Protein AF-A0A1W9Q637-F1 (afdb_monomer)

Secondary structure (DSSP, 8-state):
----S----------SEES---HHHHHHHHHHHSTTS-B--EETTT-GGGSTTGGG-TT-TTEEEETTTTEEEE---TTHHHHHHHHHHHHHTT-GGGGPPPTTT-HHHHHHHHHHHHHGGGS-SEEEEEEE-HHHHHHHSB-TTSSBGGG-HHHHHHHHHHHHHHHHHHHHHHHTTTSEEEEEEE-GGGGGTTSTT----HHHHHHHHHHHHHHHHHH---EEEEEESS---HHHHHHTT-SEEEE-TTTSHHHHGGGHHHH-

Radius of gyration: 18.58 Å; Cα contacts (8 Å, |Δi|>4): 454; chains: 1; bounding box: 47×42×53 Å

Solvent-accessible surface area (backbone atoms only — not comparable to full-atom values): 14430 Å² total; per-residue (Å²): 130,83,85,86,69,76,96,60,100,73,81,57,67,65,96,27,79,38,87,53,74,60,56,69,62,48,39,54,48,34,44,68,74,15,23,51,23,27,46,37,48,30,36,48,73,65,40,70,41,31,32,72,63,52,43,68,46,54,67,46,66,60,65,42,79,40,75,93,73,72,42,42,32,40,58,87,54,99,53,55,67,60,45,49,50,56,46,49,53,40,60,76,66,67,45,38,75,64,30,42,72,50,65,87,48,40,43,36,46,56,53,32,45,54,51,42,45,73,47,45,86,68,34,35,66,32,33,32,47,69,45,57,15,50,66,32,43,22,56,64,29,23,34,77,87,68,44,40,26,62,80,35,68,70,58,34,50,52,51,27,53,46,49,22,44,27,49,43,36,49,40,52,61,44,35,74,45,79,24,43,22,30,41,30,30,40,24,60,54,46,39,48,53,86,39,100,83,43,89,76,52,73,65,60,55,34,53,45,51,29,55,29,50,50,53,36,62,76,74,44,88,55,47,41,29,41,33,30,71,52,62,52,65,60,68,58,56,57,72,42,68,60,77,37,84,46,66,40,65,86,88,36,37,76,66,58,60,73,46,49,86,81,76,112

Foldseek 3Di:
DPDPDPPDPDADEDPAEDCDAPLLVVLLVQCVVRQAAREQHQNVNHDLLSPQQNVQCQLAFQWDAPRVVSAIEGDPDPCSVVRLVVLVVCLVVLVLVSREGDCVSRVSLVSNLVVLLVCDPSHHLEYEYEHAALQQNQQGYAYPVRGRNNPVVSSSVRSLSSRLSNQLSSQVSRCVSVHAYEYEHEYQVQLCPPPPPDPDDLVNSLVSLLSSVVSNVVRDRHQYEYEYEHDHDVLSVLSSVHRYYHYPCVPCVVVVVVCVVSVD

Structure (mmCIF, N/CA/C/O backbone):
data_AF-A0A1W9Q637-F1
#
_entry.id   AF-A0A1W9Q637-F1
#
loop_
_atom_site.group_PDB
_atom_site.id
_atom_site.type_symbol
_atom_site.label_atom_id
_atom_site.label_alt_id
_atom_site.label_comp_id
_atom_site.label_asym_id
_atom_site.label_entity_id
_atom_site.label_seq_id
_atom_site.pdbx_PDB_ins_code
_atom_site.Cartn_x
_atom_site.Cartn_y
_atom_site.Cartn_z
_atom_site.occupancy
_atom_site.B_iso_or_equiv
_atom_site.auth_seq_id
_atom_site.auth_comp_id
_atom_site.auth_asym_id
_atom_site.auth_atom_id
_atom_site.pdbx_PDB_model_num
ATOM 1 N N . MET A 1 1 ? -30.574 -6.291 28.231 1.00 39.69 1 MET A N 1
ATOM 2 C CA . MET A 1 1 ? -29.876 -7.566 28.493 1.00 39.69 1 MET A CA 1
ATOM 3 C C . MET A 1 1 ? -28.394 -7.242 28.540 1.00 39.69 1 MET A C 1
ATOM 5 O O . MET A 1 1 ? -27.970 -6.521 27.644 1.00 39.69 1 MET A O 1
ATOM 9 N N . PRO A 1 2 ? -27.649 -7.635 29.582 1.00 40.97 2 PRO A N 1
ATOM 10 C CA . PRO A 1 2 ? -26.212 -7.421 29.615 1.00 40.97 2 PRO A CA 1
ATOM 11 C C . PRO A 1 2 ? -25.536 -8.313 28.570 1.00 40.97 2 PRO A C 1
ATOM 13 O O . PRO A 1 2 ? -25.986 -9.427 28.308 1.00 40.97 2 PRO A O 1
ATOM 16 N N . ASP A 1 3 ? -24.501 -7.738 27.979 1.00 50.28 3 ASP A N 1
ATOM 17 C CA . ASP A 1 3 ? -23.598 -8.245 26.956 1.00 50.28 3 ASP A CA 1
ATOM 18 C C . ASP A 1 3 ? -23.199 -9.724 27.149 1.00 50.28 3 ASP A C 1
ATOM 20 O O . ASP A 1 3 ? -22.656 -10.112 28.181 1.00 50.28 3 ASP A O 1
ATOM 24 N N . MET A 1 4 ? -23.506 -10.541 26.139 1.00 42.97 4 MET A N 1
ATOM 25 C CA . MET A 1 4 ? -23.091 -11.943 25.996 1.00 42.97 4 MET A CA 1
ATOM 26 C C . MET A 1 4 ? -22.128 -12.083 24.806 1.00 42.97 4 MET A C 1
ATOM 28 O O . MET A 1 4 ? -22.182 -13.068 24.071 1.00 42.97 4 MET A O 1
ATOM 32 N N . SER A 1 5 ? -21.260 -11.098 24.569 1.00 45.12 5 SER A N 1
ATOM 33 C CA . SER A 1 5 ? -20.070 -11.319 23.753 1.00 45.12 5 SER A CA 1
ATOM 34 C C . SER A 1 5 ? -18.941 -11.841 24.652 1.00 45.12 5 SER A C 1
ATOM 36 O O . SER A 1 5 ? -18.693 -11.293 25.730 1.00 45.12 5 SER A O 1
ATOM 38 N N . PRO A 1 6 ? -18.275 -12.952 24.294 1.00 41.66 6 PRO A N 1
ATOM 39 C CA . PRO A 1 6 ? -17.081 -13.361 25.011 1.00 41.66 6 PRO A CA 1
ATOM 40 C C . PRO A 1 6 ? -16.058 -12.223 24.919 1.00 41.66 6 PRO A C 1
ATOM 42 O O . PRO A 1 6 ? -15.922 -11.591 23.874 1.00 41.66 6 PRO A O 1
ATOM 45 N N . ASN A 1 7 ? -15.354 -11.968 26.025 1.00 47.78 7 ASN A N 1
ATOM 46 C CA . ASN A 1 7 ? -14.303 -10.957 26.180 1.00 47.78 7 ASN A CA 1
ATOM 47 C C . ASN A 1 7 ? -13.051 -11.335 25.363 1.00 47.78 7 ASN A C 1
ATOM 49 O O . ASN A 1 7 ? -11.952 -11.525 25.886 1.00 47.78 7 ASN A O 1
ATOM 53 N N . THR A 1 8 ? -13.243 -11.569 24.074 1.00 52.16 8 THR A N 1
ATOM 54 C CA . THR A 1 8 ? -12.204 -11.884 23.117 1.00 52.16 8 THR A CA 1
ATOM 55 C C . THR A 1 8 ? -11.662 -10.578 22.567 1.00 52.16 8 THR A C 1
ATOM 57 O O . THR A 1 8 ? -12.430 -9.737 22.105 1.00 52.16 8 THR A O 1
ATOM 60 N N . ARG A 1 9 ? -10.337 -10.411 22.591 1.00 73.81 9 ARG A N 1
ATOM 61 C CA . ARG A 1 9 ? -9.627 -9.254 22.022 1.00 73.81 9 ARG A CA 1
ATOM 62 C C . ARG A 1 9 ? -9.611 -9.304 20.484 1.00 73.81 9 ARG A C 1
ATOM 64 O O . ARG A 1 9 ? -8.549 -9.220 19.879 1.00 73.81 9 ARG A O 1
ATOM 71 N N . PHE A 1 10 ? -10.766 -9.508 19.856 1.00 84.50 10 PHE A N 1
ATOM 72 C CA . PHE A 1 10 ? -10.906 -9.568 18.403 1.00 84.50 10 PHE A CA 1
ATOM 73 C C . PHE A 1 10 ? -11.584 -8.306 17.885 1.00 84.50 10 PHE A C 1
ATOM 75 O O . PHE A 1 10 ? -12.512 -7.782 18.497 1.00 84.50 10 PHE A O 1
ATOM 82 N N . MET A 1 11 ? -11.115 -7.837 16.734 1.00 89.69 11 MET A N 1
ATOM 83 C CA . MET A 1 11 ? -11.663 -6.687 16.032 1.00 89.69 11 MET A CA 1
ATOM 84 C C . MET A 1 11 ? -11.968 -7.096 14.595 1.00 89.69 11 MET A C 1
ATOM 86 O O . MET A 1 11 ? -11.116 -7.675 13.925 1.00 89.69 11 MET A O 1
ATOM 90 N N . ALA A 1 12 ? -13.182 -6.812 14.130 1.00 93.94 12 ALA A N 1
ATOM 91 C CA . ALA A 1 12 ? -13.587 -7.119 12.764 1.00 93.94 12 ALA A CA 1
ATOM 92 C C . ALA A 1 12 ? -13.159 -6.002 11.799 1.00 93.94 12 ALA A C 1
ATOM 94 O O . ALA A 1 12 ? -13.352 -4.820 12.088 1.00 93.94 12 ALA A O 1
ATOM 95 N N . THR A 1 13 ? -12.617 -6.387 10.643 1.00 96.56 13 THR A N 1
ATOM 96 C CA . THR A 1 13 ? -12.307 -5.508 9.506 1.00 96.56 13 THR A CA 1
ATOM 97 C C . THR A 1 13 ? -12.338 -6.313 8.198 1.00 96.56 13 THR A C 1
ATOM 99 O O . THR A 1 13 ? -12.552 -7.526 8.231 1.00 96.56 13 THR A O 1
ATOM 102 N N . GLY A 1 14 ? -12.116 -5.661 7.056 1.00 94.94 14 GLY A N 1
ATOM 103 C CA . GLY A 1 14 ? -12.032 -6.296 5.738 1.00 94.94 14 GLY A CA 1
ATOM 104 C C . GLY A 1 14 ? -10.652 -6.170 5.086 1.00 94.94 14 GLY A C 1
ATOM 105 O O . GLY A 1 14 ? -9.888 -5.247 5.381 1.00 94.94 14 GLY A O 1
ATOM 106 N N . ILE A 1 15 ? -10.353 -7.083 4.154 1.00 92.25 15 ILE A N 1
ATOM 107 C CA . ILE A 1 15 ? -9.103 -7.082 3.370 1.00 92.25 15 ILE A CA 1
ATOM 108 C C . ILE A 1 15 ? -8.993 -5.824 2.501 1.00 92.25 15 ILE A C 1
ATOM 110 O O . ILE A 1 15 ? -7.948 -5.188 2.492 1.00 92.25 15 ILE A O 1
ATOM 114 N N . GLY A 1 16 ? -10.083 -5.399 1.859 1.00 93.06 16 GLY A N 1
ATOM 115 C CA . GLY A 1 16 ? -10.130 -4.164 1.068 1.00 93.06 16 GLY A CA 1
ATOM 116 C C . GLY A 1 16 ? -10.902 -4.338 -0.233 1.00 93.06 16 GLY A C 1
ATOM 117 O O . GLY A 1 16 ? -11.814 -3.567 -0.521 1.00 93.06 16 GLY A O 1
ATOM 118 N N . SER A 1 17 ? -10.609 -5.397 -0.987 1.00 94.44 17 SER A N 1
ATOM 119 C CA . SER A 1 17 ? -11.308 -5.695 -2.238 1.00 94.44 17 SER A CA 1
ATOM 120 C C . SER A 1 17 ? -12.763 -6.107 -1.994 1.00 94.44 17 SER A C 1
ATOM 122 O O . SER A 1 17 ? -13.070 -6.940 -1.139 1.00 94.44 17 SER A O 1
ATOM 124 N N . VAL A 1 18 ? -13.684 -5.512 -2.757 1.00 96.12 18 VAL A N 1
ATOM 125 C CA . VAL A 1 18 ? -15.119 -5.811 -2.685 1.00 96.12 18 VAL A CA 1
ATOM 126 C C . VAL A 1 18 ? -15.710 -6.047 -4.080 1.00 96.12 18 VAL A C 1
ATOM 128 O O . VAL A 1 18 ? -15.338 -5.365 -5.037 1.00 96.12 18 VAL A O 1
ATOM 131 N N . PRO A 1 19 ? -16.664 -6.987 -4.230 1.00 94.62 19 PRO A N 1
ATOM 132 C CA . PRO A 1 19 ? -17.283 -7.294 -5.521 1.00 94.62 19 PRO A CA 1
ATOM 133 C C . PRO A 1 19 ? -18.437 -6.342 -5.882 1.00 94.62 19 PRO A C 1
ATOM 135 O O . PRO A 1 19 ? -19.112 -6.543 -6.888 1.00 94.62 19 PRO A O 1
ATOM 138 N N . PHE A 1 20 ? -18.718 -5.348 -5.039 1.00 94.75 20 PHE A N 1
ATOM 139 C CA . PHE A 1 20 ? -19.885 -4.478 -5.164 1.00 94.75 20 PHE A CA 1
ATOM 140 C C . PHE A 1 20 ? -19.633 -3.309 -6.130 1.00 94.75 20 PHE A C 1
ATOM 142 O O . PHE A 1 20 ? -18.518 -3.101 -6.604 1.00 94.75 20 PHE A O 1
ATOM 149 N N . GLN A 1 21 ? -20.683 -2.540 -6.429 1.00 95.69 21 GLN A N 1
ATOM 150 C CA . GLN A 1 21 ? -20.601 -1.331 -7.266 1.00 95.69 21 GLN A CA 1
ATOM 151 C C . GLN A 1 21 ? -21.227 -0.092 -6.600 1.00 95.69 21 GLN A C 1
ATOM 153 O O . GLN A 1 21 ? -20.875 1.030 -6.959 1.00 95.69 21 GLN A O 1
ATOM 158 N N . ASP A 1 22 ? -22.133 -0.282 -5.631 1.00 97.62 22 ASP A N 1
ATOM 159 C CA . ASP A 1 22 ? -22.738 0.805 -4.853 1.00 97.62 22 ASP A CA 1
ATOM 160 C C . ASP A 1 22 ? -21.756 1.303 -3.785 1.00 97.62 22 ASP A C 1
ATOM 162 O O . ASP A 1 22 ? -21.577 0.669 -2.741 1.00 97.62 22 ASP A O 1
ATOM 166 N N . ILE A 1 23 ? -21.117 2.439 -4.064 1.00 98.00 23 ILE A N 1
ATOM 167 C CA . ILE A 1 23 ? -20.093 3.024 -3.197 1.00 98.00 23 ILE A CA 1
ATOM 168 C C . ILE A 1 23 ? -20.685 3.476 -1.861 1.00 98.00 23 ILE A C 1
ATOM 170 O O . ILE A 1 23 ? -20.175 3.108 -0.803 1.00 98.00 23 ILE A O 1
ATOM 174 N N . GLU A 1 24 ? -21.765 4.257 -1.894 1.00 98.12 24 GLU A N 1
ATOM 175 C CA . GLU A 1 24 ? -22.365 4.829 -0.686 1.00 98.12 24 GLU A CA 1
ATOM 176 C C . GLU A 1 24 ? -22.973 3.743 0.200 1.00 98.12 24 GLU A C 1
ATOM 178 O O . GLU A 1 24 ? -22.779 3.753 1.420 1.00 98.12 24 GLU A O 1
ATOM 183 N N . GLY A 1 25 ? -23.683 2.783 -0.402 1.00 98.19 25 GLY A N 1
ATOM 184 C CA . GLY A 1 25 ? -24.250 1.658 0.330 1.00 98.19 25 GLY A CA 1
ATOM 185 C C . GLY A 1 25 ? -23.186 0.796 0.988 1.00 98.19 25 GLY A C 1
ATOM 186 O O . GLY A 1 25 ? -23.303 0.493 2.177 1.00 98.19 25 GLY A O 1
ATOM 187 N N . THR A 1 26 ? -22.110 0.493 0.261 1.00 98.31 26 THR A N 1
ATOM 188 C CA . THR A 1 26 ? -21.001 -0.307 0.790 1.00 98.31 26 THR A CA 1
ATOM 189 C C . THR A 1 26 ? -20.287 0.411 1.9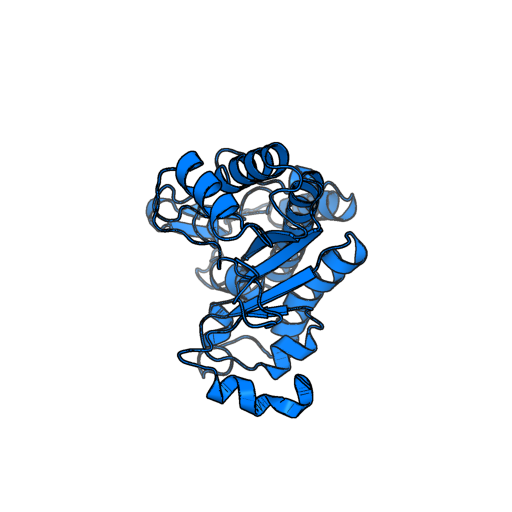34 1.00 98.31 26 THR A C 1
ATOM 191 O O . THR A 1 26 ? -20.093 -0.191 2.987 1.00 98.31 26 THR A O 1
ATOM 194 N N . CYS A 1 27 ? -19.949 1.700 1.799 1.00 98.44 27 CYS A N 1
ATOM 195 C CA . CYS A 1 27 ? -19.299 2.451 2.882 1.00 98.44 27 CYS A CA 1
ATOM 196 C C . CYS A 1 27 ? -20.187 2.556 4.132 1.00 98.44 27 CYS A C 1
ATOM 198 O O . CYS A 1 27 ? -19.699 2.396 5.251 1.00 98.44 27 CYS A O 1
ATOM 200 N N . ARG A 1 28 ? -21.501 2.753 3.960 1.00 97.88 28 ARG A N 1
ATOM 201 C CA . ARG A 1 28 ? -22.464 2.746 5.071 1.00 97.88 28 ARG A CA 1
ATOM 202 C C . ARG A 1 28 ? -22.497 1.395 5.786 1.00 97.88 28 ARG A C 1
ATOM 204 O O . ARG A 1 28 ? -22.505 1.359 7.017 1.00 97.88 28 ARG A O 1
ATOM 211 N N . ASP A 1 29 ? -22.516 0.293 5.039 1.00 98.00 29 ASP A N 1
ATOM 212 C CA . ASP A 1 29 ? -22.496 -1.047 5.626 1.00 98.00 29 ASP A CA 1
ATOM 213 C C . ASP A 1 29 ? -21.167 -1.360 6.316 1.00 98.00 29 ASP A C 1
ATOM 215 O O . ASP A 1 29 ? -21.186 -1.938 7.397 1.00 98.00 29 ASP A O 1
ATOM 219 N N . ILE A 1 30 ? -20.031 -0.912 5.779 1.00 98.25 30 ILE A N 1
ATOM 220 C CA . ILE A 1 30 ? -18.719 -1.043 6.433 1.00 98.25 30 ILE A CA 1
ATOM 221 C C . ILE A 1 30 ? -18.707 -0.321 7.784 1.00 98.25 30 ILE A C 1
ATOM 223 O O . ILE A 1 30 ? -18.350 -0.925 8.796 1.00 98.25 30 ILE A O 1
ATOM 227 N N . CYS A 1 31 ? -19.164 0.933 7.846 1.00 97.88 31 CYS A N 1
ATOM 228 C CA . CYS A 1 31 ? -19.265 1.662 9.115 1.00 97.88 31 CYS A CA 1
ATOM 229 C C . CYS A 1 31 ? -20.177 0.950 10.130 1.00 97.88 31 CYS A C 1
ATOM 231 O O . CYS A 1 31 ? -19.909 0.974 11.328 1.00 97.88 31 CYS A O 1
ATOM 233 N N . ARG A 1 32 ? -21.246 0.294 9.662 1.00 97.25 32 ARG A N 1
ATOM 234 C CA . ARG A 1 32 ? -22.200 -0.433 10.514 1.00 97.25 32 ARG A CA 1
ATOM 235 C C . ARG A 1 32 ? -21.678 -1.792 10.987 1.00 97.25 32 ARG A C 1
ATOM 237 O O . ARG A 1 32 ? -21.946 -2.177 12.121 1.00 97.25 32 ARG A O 1
ATOM 244 N N . LEU A 1 33 ? -21.013 -2.544 10.113 1.00 96.81 33 LEU A N 1
ATOM 245 C CA . LEU A 1 33 ? -20.618 -3.939 10.343 1.00 96.81 33 LEU A CA 1
ATOM 246 C C . LEU A 1 33 ? -19.231 -4.062 10.976 1.00 96.81 33 LEU A C 1
ATOM 248 O O . LEU A 1 33 ? -18.992 -4.994 11.740 1.00 96.81 33 LEU A O 1
ATOM 252 N N . THR A 1 34 ? -18.332 -3.121 10.693 1.00 97.00 34 THR A N 1
ATOM 253 C CA . THR A 1 34 ? -16.972 -3.075 11.249 1.00 97.00 34 THR A CA 1
ATOM 254 C C . THR A 1 34 ? -16.708 -1.725 11.925 1.00 97.00 34 THR A C 1
ATOM 256 O O . THR A 1 34 ? -15.766 -1.034 11.548 1.00 97.00 34 THR A O 1
ATOM 259 N N . PRO A 1 35 ? -17.522 -1.303 12.913 1.00 96.19 35 PRO A N 1
ATOM 260 C CA . PRO A 1 35 ? -17.439 0.046 13.476 1.00 96.19 35 PRO A CA 1
ATOM 261 C C . PRO A 1 35 ? -16.106 0.318 14.178 1.00 96.19 35 PRO A C 1
ATOM 263 O O . PRO A 1 35 ? -15.654 1.456 14.186 1.00 96.19 35 PRO A O 1
ATOM 266 N N . SER A 1 36 ? -15.439 -0.701 14.731 1.00 96.50 36 SER A N 1
ATOM 267 C CA . SER A 1 36 ? -14.168 -0.521 15.446 1.00 96.50 36 SER A CA 1
ATOM 268 C C . SER A 1 36 ? -12.971 -0.215 14.538 1.00 96.50 36 SER A C 1
ATOM 270 O O . SER A 1 36 ? -12.037 0.469 14.963 1.00 96.50 36 SER A O 1
ATOM 272 N N . MET A 1 37 ? -13.005 -0.720 13.301 1.00 97.62 37 MET A N 1
ATOM 273 C CA . MET A 1 37 ? -11.984 -0.507 12.273 1.00 97.62 37 MET A CA 1
ATOM 274 C C . MET A 1 37 ? -12.612 -0.612 10.873 1.00 97.62 37 MET A C 1
ATOM 276 O O . MET A 1 37 ? -12.393 -1.607 10.166 1.00 97.62 37 MET A O 1
ATOM 280 N N . PRO A 1 38 ? -13.417 0.391 10.467 1.00 98.25 38 PRO A N 1
ATOM 281 C CA . PRO A 1 38 ? -13.910 0.491 9.099 1.00 98.25 38 PRO A CA 1
ATOM 282 C C . PRO A 1 38 ? -12.729 0.518 8.129 1.00 98.25 38 PRO A C 1
ATOM 284 O O . PRO A 1 38 ? -11.694 1.109 8.430 1.00 98.25 38 PRO A O 1
ATOM 287 N N . PHE A 1 39 ? -12.876 -0.122 6.974 1.00 98.38 39 PHE A N 1
ATOM 288 C CA . PHE A 1 39 ? -11.801 -0.287 5.996 1.00 98.38 39 PHE A CA 1
ATOM 289 C C . PHE A 1 39 ? -12.169 0.348 4.663 1.00 98.38 39 PHE A C 1
ATOM 291 O O . PHE A 1 39 ? -13.333 0.307 4.270 1.00 98.38 39 PHE A O 1
ATOM 298 N N . TRP A 1 40 ? -11.187 0.909 3.959 1.00 98.44 40 TRP A N 1
ATOM 299 C CA . TRP A 1 40 ? -11.362 1.422 2.602 1.00 98.44 40 TRP A CA 1
ATOM 300 C C . TRP A 1 40 ? -11.759 0.292 1.632 1.00 98.44 40 TRP A C 1
ATOM 302 O O . TRP A 1 40 ? -10.962 -0.625 1.425 1.00 98.44 40 TRP A O 1
ATOM 312 N N . PRO A 1 41 ? -12.962 0.338 1.014 1.00 97.81 41 PRO A N 1
ATOM 313 C CA . PRO A 1 41 ? -13.328 -0.611 -0.033 1.00 97.81 41 PRO A CA 1
ATOM 314 C C . PRO A 1 41 ? -12.730 -0.238 -1.399 1.00 97.81 41 PRO A C 1
ATOM 316 O O . PRO A 1 41 ? -12.869 0.898 -1.860 1.00 97.81 41 PRO A O 1
ATOM 319 N N . GLN A 1 42 ? -12.146 -1.225 -2.079 1.00 97.19 42 GLN A N 1
ATOM 320 C CA . GLN A 1 42 ? -11.711 -1.158 -3.479 1.00 97.19 42 GLN A CA 1
ATOM 321 C C . GLN A 1 42 ? -12.682 -1.972 -4.349 1.00 97.19 42 GLN A C 1
ATOM 323 O O . GLN A 1 42 ? -12.753 -3.202 -4.254 1.00 97.19 42 GLN A O 1
ATOM 328 N N . PHE A 1 43 ? -13.459 -1.296 -5.192 1.00 96.31 43 PHE A N 1
ATOM 329 C CA . PHE A 1 43 ? -14.521 -1.874 -6.018 1.00 96.31 43 PHE A CA 1
ATOM 330 C C . PHE A 1 43 ? -13.951 -2.442 -7.325 1.00 96.31 43 PHE A C 1
ATOM 332 O O . PHE A 1 43 ? -14.174 -1.913 -8.415 1.00 96.31 43 PHE A O 1
ATOM 339 N N . VAL A 1 44 ? -13.224 -3.558 -7.229 1.00 91.94 44 VAL A N 1
ATOM 340 C CA . VAL A 1 44 ? -12.463 -4.175 -8.339 1.00 91.94 44 VAL A CA 1
ATOM 341 C C . VAL A 1 44 ? -13.295 -4.483 -9.598 1.00 91.94 44 VAL A C 1
ATOM 343 O O . VAL A 1 44 ? -12.754 -4.541 -10.704 1.00 91.94 44 VAL A O 1
ATOM 346 N N . GLN A 1 45 ? -14.617 -4.660 -9.457 1.00 92.44 45 GLN A N 1
ATOM 347 C CA . GLN A 1 45 ? -15.544 -4.893 -10.575 1.00 92.44 45 GLN A CA 1
ATOM 348 C C . GLN A 1 45 ? -16.095 -3.606 -11.212 1.00 92.44 45 GLN A C 1
ATOM 350 O O . GLN A 1 45 ? -16.696 -3.669 -12.283 1.00 92.44 45 GLN A O 1
ATOM 355 N N . ARG A 1 46 ? -15.919 -2.444 -10.571 1.00 93.62 46 ARG A N 1
ATOM 356 C CA . ARG A 1 46 ? -16.462 -1.154 -11.024 1.00 93.62 46 ARG A CA 1
ATOM 357 C C . ARG A 1 46 ? -15.567 -0.490 -12.067 1.00 93.62 46 ARG A C 1
ATOM 359 O O . ARG A 1 46 ? -16.071 0.056 -13.043 1.00 93.62 46 ARG A O 1
ATOM 366 N N . SER A 1 47 ? -14.251 -0.521 -11.862 1.00 92.00 47 SER A N 1
ATOM 367 C CA . SER A 1 47 ? -13.277 0.149 -12.730 1.00 92.00 47 SER A CA 1
ATOM 368 C C . SER A 1 47 ? -11.940 -0.591 -12.764 1.00 92.00 47 SER A C 1
ATOM 370 O O . SER A 1 47 ? -11.579 -1.287 -11.819 1.00 92.00 47 SER A O 1
ATOM 372 N N . TYR A 1 48 ? -11.178 -0.441 -13.854 1.00 92.38 48 TYR A N 1
ATOM 373 C CA . TYR A 1 48 ? -9.779 -0.889 -13.887 1.00 92.38 48 TYR A CA 1
ATOM 374 C C . TYR A 1 48 ? -8.880 -0.040 -12.986 1.00 92.38 48 TYR A C 1
ATOM 376 O O . TYR A 1 48 ? -7.850 -0.527 -12.540 1.00 92.38 48 TYR A O 1
ATOM 384 N N . TRP A 1 49 ? -9.293 1.191 -12.673 1.00 94.25 49 TRP A N 1
ATOM 385 C CA . TRP A 1 49 ? -8.597 2.050 -11.718 1.00 94.25 49 TRP A CA 1
ATOM 386 C C . TRP A 1 49 ? -8.593 1.497 -10.295 1.00 94.25 49 TRP A C 1
ATOM 388 O O . TRP A 1 49 ? -7.804 1.950 -9.487 1.00 94.25 49 TRP A O 1
ATOM 398 N N . GLU A 1 50 ? -9.455 0.530 -9.982 1.00 93.94 50 GLU A N 1
ATOM 399 C CA . GLU A 1 50 ? -9.517 -0.098 -8.657 1.00 93.94 50 GLU A CA 1
ATOM 400 C C . GLU A 1 50 ? -8.850 -1.471 -8.627 1.00 93.94 50 GLU A C 1
ATOM 402 O O . GLU A 1 50 ? -9.019 -2.233 -7.680 1.00 93.94 50 GLU A O 1
ATOM 407 N N . ASP A 1 51 ? -8.105 -1.800 -9.681 1.00 94.81 51 ASP A N 1
ATOM 408 C CA . ASP A 1 51 ? -7.187 -2.927 -9.669 1.00 94.81 51 ASP A CA 1
ATOM 409 C C . ASP A 1 51 ? -6.065 -2.697 -8.646 1.00 94.81 51 ASP A C 1
ATOM 411 O O . ASP A 1 51 ? -5.551 -1.585 -8.520 1.00 94.81 51 ASP A O 1
ATOM 415 N N . MET A 1 52 ? -5.663 -3.761 -7.944 1.00 93.81 52 MET A N 1
ATOM 416 C CA . MET A 1 52 ? -4.669 -3.700 -6.869 1.00 93.81 52 MET A CA 1
ATOM 417 C C . MET A 1 52 ? -3.349 -3.059 -7.306 1.00 93.81 52 MET A C 1
ATOM 419 O O . MET A 1 52 ? -2.714 -2.416 -6.483 1.00 93.81 52 MET A O 1
ATOM 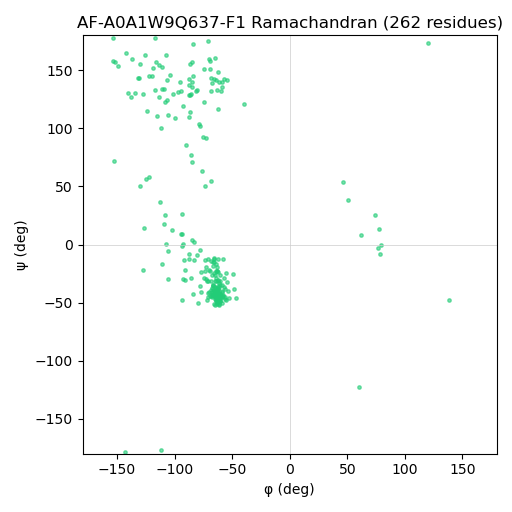423 N N . ILE A 1 53 ? -2.921 -3.210 -8.560 1.00 95.56 53 ILE A N 1
ATOM 424 C CA . ILE A 1 53 ? -1.661 -2.626 -9.034 1.00 95.56 53 ILE A CA 1
ATOM 425 C C . ILE A 1 53 ? -1.924 -1.259 -9.667 1.00 95.56 53 ILE A C 1
ATOM 427 O O . ILE A 1 53 ? -1.252 -0.284 -9.334 1.00 95.56 53 ILE A O 1
ATOM 431 N N . ILE A 1 54 ? -2.919 -1.160 -10.555 1.00 96.75 54 ILE A N 1
ATOM 432 C CA . ILE A 1 54 ? -3.189 0.078 -11.309 1.00 96.75 54 ILE A CA 1
ATOM 433 C C . ILE A 1 54 ? -3.568 1.229 -10.378 1.00 96.75 54 ILE A C 1
ATOM 435 O O . ILE A 1 54 ? -3.144 2.357 -10.611 1.00 96.75 54 ILE A O 1
ATOM 439 N N . GLN A 1 55 ? -4.332 0.962 -9.316 1.00 96.56 55 GLN A N 1
ATOM 440 C CA . GLN A 1 55 ? -4.852 2.012 -8.441 1.00 96.56 55 GLN A CA 1
ATOM 441 C C . GLN A 1 55 ? -3.757 2.889 -7.836 1.00 96.56 55 GLN A C 1
ATOM 443 O O . GLN A 1 55 ? -3.990 4.064 -7.586 1.00 96.56 55 GLN A O 1
ATOM 448 N N . TYR A 1 56 ? -2.553 2.351 -7.643 1.00 96.81 56 TYR A N 1
ATOM 449 C CA . TYR A 1 56 ? -1.438 3.070 -7.030 1.00 96.81 56 TYR A CA 1
ATOM 450 C C . TYR A 1 56 ? -0.508 3.737 -8.052 1.00 96.81 56 TYR A C 1
ATOM 452 O O . TYR A 1 56 ? 0.531 4.255 -7.657 1.00 96.81 56 TYR A O 1
ATOM 460 N N . SER A 1 57 ? -0.856 3.773 -9.346 1.00 96.06 57 SER A N 1
ATOM 461 C CA . SER A 1 57 ? 0.027 4.316 -10.388 1.00 96.06 57 SER A CA 1
ATOM 462 C C . SER A 1 57 ? 0.087 5.846 -10.453 1.00 96.06 57 SER A C 1
ATOM 464 O O . SER A 1 57 ? 1.055 6.382 -10.985 1.00 96.06 57 SER A O 1
ATOM 466 N N . GLU A 1 58 ? -0.933 6.570 -9.974 1.00 96.06 58 GLU A N 1
ATOM 467 C CA . GLU A 1 58 ? -0.950 8.045 -10.025 1.00 96.06 58 GLU A CA 1
ATOM 468 C C . GLU A 1 58 ? 0.246 8.645 -9.264 1.00 96.06 58 GLU A C 1
ATOM 470 O O . GLU A 1 58 ? 0.535 8.252 -8.136 1.00 96.06 58 GLU A O 1
ATOM 475 N N . GLY A 1 59 ? 0.956 9.598 -9.871 1.00 94.88 59 GLY A N 1
ATOM 476 C CA . GLY A 1 59 ? 2.125 10.255 -9.266 1.00 94.88 59 GLY A CA 1
ATOM 477 C C . GLY A 1 59 ? 3.430 9.442 -9.295 1.00 94.88 59 GLY A C 1
ATOM 478 O O . GLY A 1 59 ? 4.490 9.996 -8.993 1.00 94.88 59 GLY A O 1
ATOM 479 N N . LEU A 1 60 ? 3.388 8.165 -9.697 1.00 96.69 60 LEU A N 1
ATOM 480 C CA . LEU A 1 60 ? 4.583 7.340 -9.890 1.00 96.69 60 LEU A CA 1
ATOM 481 C C . LEU A 1 60 ? 5.205 7.572 -11.281 1.00 96.69 60 LEU A C 1
ATOM 483 O O . LEU A 1 60 ? 4.477 7.794 -12.254 1.00 96.69 60 LEU A O 1
ATOM 487 N N . PRO A 1 61 ? 6.544 7.529 -11.403 1.00 95.12 61 PRO A N 1
ATOM 488 C CA . PRO A 1 61 ? 7.230 7.882 -12.641 1.00 95.12 61 PRO A CA 1
ATOM 489 C C . PRO A 1 61 ? 7.080 6.791 -13.705 1.00 95.12 61 PRO A C 1
ATOM 491 O O . PRO A 1 61 ? 7.020 5.610 -13.390 1.00 95.12 61 PRO A O 1
ATOM 494 N N . LEU A 1 62 ? 7.109 7.166 -14.985 1.00 95.00 62 LEU A N 1
ATOM 495 C CA . LEU A 1 62 ? 7.290 6.236 -16.115 1.00 95.00 62 LEU A CA 1
ATOM 496 C C . LEU A 1 62 ? 6.209 5.152 -16.301 1.00 95.00 62 LEU A C 1
ATOM 498 O O . LEU A 1 62 ? 6.388 4.273 -17.143 1.00 95.00 62 LEU A O 1
ATOM 502 N N . LEU A 1 63 ? 5.092 5.185 -15.571 1.00 95.44 63 LEU A N 1
ATOM 503 C CA . LEU A 1 63 ? 4.043 4.170 -15.684 1.00 95.44 63 LEU A CA 1
ATOM 504 C C . LEU A 1 63 ? 3.025 4.515 -16.774 1.00 95.44 63 LEU A C 1
ATOM 506 O O . LEU A 1 63 ? 2.615 5.661 -16.945 1.00 95.44 63 LEU A O 1
ATOM 510 N N . THR A 1 64 ? 2.562 3.490 -17.485 1.00 94.06 64 THR A N 1
ATOM 511 C CA . THR A 1 64 ? 1.420 3.580 -18.395 1.00 94.06 64 THR A CA 1
ATOM 512 C C . THR A 1 64 ? 0.429 2.451 -18.146 1.00 94.06 64 THR A C 1
ATOM 514 O O . THR A 1 64 ? 0.809 1.319 -17.831 1.00 94.06 64 THR A O 1
ATOM 517 N N . VAL A 1 65 ? -0.858 2.773 -18.277 1.00 94.56 65 VAL A N 1
ATOM 518 C CA . VAL A 1 65 ? -1.958 1.835 -18.051 1.00 94.56 65 VAL A CA 1
ATOM 519 C C . VAL A 1 65 ? -2.348 1.166 -19.362 1.00 94.56 65 VAL A C 1
ATOM 521 O O . VAL A 1 65 ? -2.835 1.810 -20.292 1.00 94.56 65 VAL A O 1
ATOM 524 N N . ASN A 1 66 ? -2.228 -0.157 -19.410 1.00 92.06 66 ASN A N 1
ATOM 525 C CA . ASN A 1 66 ? -2.697 -0.971 -20.524 1.00 92.06 66 ASN A CA 1
ATOM 526 C C . ASN A 1 66 ? -4.145 -1.398 -20.267 1.00 92.06 66 ASN A C 1
ATOM 528 O O . ASN A 1 66 ? -4.404 -2.486 -19.750 1.00 92.06 66 ASN A O 1
ATOM 532 N N . THR A 1 67 ? -5.109 -0.555 -20.640 1.00 87.69 67 THR A N 1
ATOM 533 C CA . THR A 1 67 ? -6.542 -0.785 -20.358 1.00 87.69 67 THR A CA 1
ATOM 534 C C . THR A 1 67 ? -7.060 -2.124 -20.892 1.00 87.69 67 THR A C 1
ATOM 536 O O . THR A 1 67 ? -7.813 -2.807 -20.202 1.00 87.69 67 THR A O 1
ATOM 539 N N . GLY A 1 68 ? -6.608 -2.549 -22.078 1.00 85.62 68 GLY A N 1
ATOM 540 C CA . GLY A 1 68 ? -7.000 -3.828 -22.681 1.00 85.62 68 GLY A CA 1
ATOM 541 C C . GLY A 1 68 ? -6.482 -5.068 -21.942 1.00 85.62 68 GLY A C 1
ATOM 542 O O . GLY A 1 68 ? -7.104 -6.123 -22.023 1.00 85.62 68 GLY A O 1
ATOM 543 N N . GLN A 1 69 ? -5.368 -4.951 -21.214 1.00 86.06 69 GLN A N 1
ATOM 544 C CA . GLN A 1 69 ? -4.764 -6.049 -20.446 1.00 86.06 69 GLN A CA 1
ATOM 545 C C . GLN A 1 69 ? -4.978 -5.919 -18.935 1.00 86.06 69 GLN A C 1
ATOM 547 O O . GLN A 1 69 ? -4.594 -6.829 -18.206 1.00 86.06 69 GLN A O 1
ATOM 552 N N . ARG A 1 70 ? -5.571 -4.809 -18.470 1.00 90.94 70 ARG A N 1
ATOM 553 C CA . ARG A 1 70 ? -5.675 -4.443 -17.048 1.00 90.94 70 ARG A CA 1
ATOM 554 C C . ARG A 1 70 ? -4.335 -4.613 -16.327 1.00 90.94 70 ARG A C 1
ATOM 556 O O . ARG A 1 70 ? -4.235 -5.312 -15.328 1.00 90.94 70 ARG A O 1
ATOM 563 N N . SER A 1 71 ? -3.299 -3.982 -16.869 1.00 93.00 71 SER A N 1
ATOM 564 C CA . SER A 1 71 ? -1.940 -4.060 -16.335 1.00 93.00 71 SER A CA 1
ATOM 565 C C . SER A 1 71 ? -1.216 -2.721 -16.436 1.00 93.00 71 SER A C 1
ATOM 567 O O . SER A 1 71 ? -1.627 -1.827 -17.181 1.00 93.00 71 SER A O 1
ATOM 569 N N . LEU A 1 72 ? -0.109 -2.606 -15.707 1.00 95.31 72 LEU A N 1
ATOM 570 C CA . LEU A 1 72 ? 0.840 -1.507 -15.834 1.00 95.31 72 LEU A CA 1
ATOM 571 C C . LEU A 1 72 ? 2.094 -1.963 -16.578 1.00 95.31 72 LEU A C 1
ATOM 573 O O . LEU A 1 72 ? 2.561 -3.096 -16.426 1.00 95.31 72 LEU A O 1
ATOM 577 N N . SER A 1 73 ? 2.671 -1.050 -17.345 1.00 94.75 73 SER A N 1
ATOM 578 C CA . SER A 1 73 ? 4.010 -1.207 -17.902 1.00 94.75 73 SER A CA 1
ATOM 579 C C . SER A 1 73 ? 4.801 0.084 -17.787 1.00 94.75 73 SER A C 1
ATOM 581 O O . SER A 1 73 ? 4.232 1.168 -17.670 1.00 94.75 73 SER A O 1
ATOM 583 N N . VAL A 1 74 ? 6.116 -0.036 -17.865 1.00 94.12 74 VAL A N 1
ATOM 584 C CA . VAL A 1 74 ? 7.033 1.096 -17.926 1.00 94.12 74 VAL A CA 1
ATOM 585 C C . VAL A 1 74 ? 7.095 1.607 -19.358 1.00 94.12 74 VAL A C 1
ATOM 587 O O . VAL A 1 74 ? 7.270 0.834 -20.304 1.00 94.12 74 VAL A O 1
ATOM 590 N N . LEU A 1 75 ? 6.966 2.917 -19.523 1.00 87.88 75 LEU A N 1
ATOM 591 C CA . LEU A 1 75 ? 7.155 3.592 -20.797 1.00 87.88 75 LEU A CA 1
ATOM 592 C C . LEU A 1 75 ? 8.600 3.431 -21.265 1.00 87.88 75 LEU A C 1
ATOM 594 O O . LEU A 1 75 ? 9.551 3.679 -20.523 1.00 87.88 75 LEU A O 1
ATOM 598 N N . HIS A 1 76 ? 8.770 3.075 -22.535 1.00 77.62 76 HIS A N 1
ATOM 599 C CA . HIS A 1 76 ? 10.062 3.219 -23.187 1.00 77.62 76 HIS A CA 1
ATOM 600 C C . HIS A 1 76 ? 10.304 4.714 -23.435 1.00 77.62 76 HIS A C 1
ATOM 602 O O . HIS A 1 76 ? 9.835 5.266 -24.428 1.00 77.62 76 HIS A O 1
ATOM 608 N N . SER A 1 77 ? 10.961 5.376 -22.482 1.00 75.31 77 SER A N 1
ATOM 609 C CA . SER A 1 77 ? 11.249 6.809 -22.528 1.00 75.31 77 SER A CA 1
ATOM 610 C C . SER A 1 77 ? 12.737 7.050 -22.762 1.00 75.31 77 SER A C 1
ATOM 612 O O . SER A 1 77 ? 13.576 6.448 -22.092 1.00 75.31 77 SER A O 1
ATOM 614 N N . ALA A 1 78 ? 13.057 7.963 -23.684 1.00 69.62 78 ALA A N 1
ATOM 615 C CA . ALA A 1 78 ? 14.413 8.495 -23.832 1.00 69.62 78 ALA A CA 1
ATOM 616 C C . ALA A 1 78 ? 14.842 9.330 -22.607 1.00 69.62 78 ALA A C 1
ATOM 618 O O . ALA A 1 78 ? 16.034 9.495 -22.374 1.00 69.62 78 ALA A O 1
ATOM 619 N N . ASP A 1 79 ? 13.873 9.773 -21.798 1.00 84.12 79 ASP A N 1
ATOM 620 C CA . ASP A 1 79 ? 14.048 10.683 -20.665 1.00 84.12 79 ASP A CA 1
ATOM 621 C C . ASP A 1 79 ? 13.879 9.979 -19.305 1.00 84.12 79 ASP A C 1
ATOM 623 O O . ASP A 1 79 ? 13.525 10.614 -18.313 1.00 84.12 79 ASP A O 1
ATOM 627 N N . ARG A 1 80 ? 14.114 8.655 -19.228 1.00 90.94 80 ARG A N 1
ATOM 628 C CA . ARG A 1 80 ? 14.012 7.871 -17.974 1.00 90.94 80 ARG A CA 1
ATOM 629 C C . ARG A 1 80 ? 14.707 8.559 -16.797 1.00 90.94 80 ARG A C 1
ATOM 631 O O . ARG A 1 80 ? 14.136 8.638 -15.716 1.00 90.94 80 ARG A O 1
ATOM 638 N N . GLU A 1 81 ? 15.923 9.045 -17.018 1.00 92.69 81 GLU A N 1
ATOM 639 C CA . GLU A 1 81 ? 16.715 9.730 -15.996 1.00 92.69 81 GLU A CA 1
ATOM 640 C C . GLU A 1 81 ? 16.025 11.011 -15.506 1.00 92.69 81 GLU A C 1
ATOM 642 O O . GLU A 1 81 ? 15.886 11.202 -14.303 1.00 92.69 81 GLU A O 1
ATOM 647 N N . ALA A 1 82 ? 15.522 11.847 -16.418 1.00 94.12 82 ALA A N 1
ATOM 648 C CA . ALA A 1 82 ? 14.853 13.098 -16.062 1.00 94.12 82 ALA A CA 1
ATOM 649 C C . ALA A 1 82 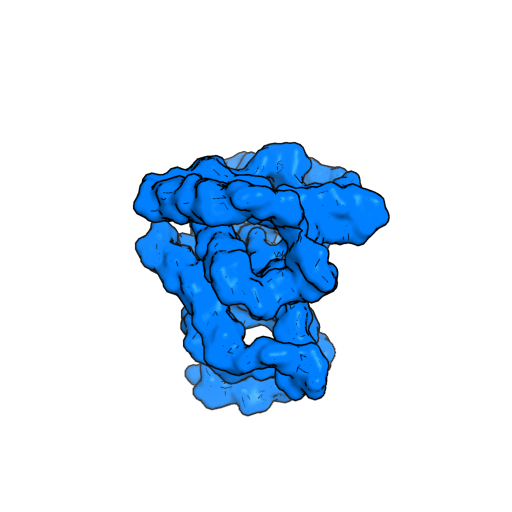? 13.556 12.861 -15.268 1.00 94.12 82 ALA A C 1
ATOM 651 O O . ALA A 1 82 ? 13.301 13.553 -14.284 1.00 94.12 82 ALA A O 1
ATOM 652 N N . GLU A 1 83 ? 12.765 11.855 -15.647 1.00 94.69 83 GLU A N 1
ATOM 653 C CA . GLU A 1 83 ? 11.545 11.471 -14.922 1.00 94.69 83 GLU A CA 1
ATOM 654 C C . GLU A 1 83 ? 11.851 10.945 -13.512 1.00 94.69 83 GLU A C 1
ATOM 656 O O . GLU A 1 83 ? 11.145 11.278 -12.557 1.00 94.69 83 GLU A O 1
ATOM 661 N N . LEU A 1 84 ? 12.921 10.155 -13.358 1.00 96.31 84 LEU A N 1
ATOM 662 C CA . LEU A 1 84 ? 13.373 9.678 -12.050 1.00 96.31 84 LEU A CA 1
ATOM 663 C C . LEU A 1 84 ? 13.905 10.824 -11.185 1.00 96.31 84 LEU A C 1
ATOM 665 O O . LEU A 1 84 ? 13.561 10.888 -10.008 1.00 96.31 84 LEU A O 1
ATOM 669 N N . VAL A 1 85 ? 14.681 11.753 -11.751 1.00 97.00 85 VAL A N 1
ATOM 670 C CA . VAL A 1 85 ? 15.145 12.957 -11.041 1.00 97.00 85 VAL A CA 1
ATOM 671 C C . VAL A 1 85 ? 13.953 13.776 -10.551 1.00 97.00 85 VAL A C 1
ATOM 673 O O . VAL A 1 85 ? 13.869 14.055 -9.359 1.00 97.00 85 VAL A O 1
ATOM 676 N N . ALA A 1 86 ? 12.986 14.072 -11.421 1.00 96.12 86 ALA A N 1
ATOM 677 C CA . ALA A 1 86 ? 11.788 14.819 -11.042 1.00 96.12 86 ALA A CA 1
ATOM 678 C C . ALA A 1 86 ? 10.961 14.091 -9.967 1.00 96.12 86 ALA A C 1
ATOM 680 O O . ALA A 1 86 ? 10.388 14.724 -9.083 1.00 96.12 86 ALA A O 1
ATOM 681 N N . PHE A 1 87 ? 10.886 12.757 -10.019 1.00 97.44 87 PHE A N 1
ATOM 682 C CA . PHE A 1 87 ? 10.275 11.958 -8.956 1.00 97.44 87 PHE A CA 1
ATOM 683 C C . PHE A 1 87 ? 11.024 12.109 -7.625 1.00 97.44 87 PHE A C 1
ATOM 685 O O . PHE A 1 87 ? 10.390 12.380 -6.603 1.00 97.44 87 PHE A O 1
ATOM 692 N N . TYR A 1 88 ? 12.350 11.961 -7.630 1.00 98.12 88 TYR A N 1
ATOM 693 C CA . TYR A 1 88 ? 13.163 12.051 -6.419 1.00 98.12 88 TYR A CA 1
ATOM 694 C C . TYR A 1 88 ? 13.167 13.459 -5.823 1.00 98.12 88 TYR A C 1
ATOM 696 O O . TYR A 1 88 ? 13.145 13.579 -4.605 1.00 98.12 88 TYR A O 1
ATOM 704 N N . GLU A 1 89 ? 13.123 14.515 -6.636 1.00 98.00 89 GLU A N 1
ATOM 705 C CA . GLU A 1 89 ? 12.969 15.894 -6.158 1.00 98.00 89 GLU A CA 1
ATOM 706 C C . GLU A 1 89 ? 11.661 16.079 -5.379 1.00 98.00 89 GLU A C 1
ATOM 708 O O . GLU A 1 89 ? 11.685 16.616 -4.270 1.00 98.00 89 GLU A O 1
ATOM 713 N N . ARG A 1 90 ? 10.535 15.575 -5.906 1.00 97.50 90 ARG A N 1
ATOM 714 C CA . ARG A 1 90 ? 9.235 15.609 -5.210 1.00 97.50 90 ARG A CA 1
ATOM 715 C C . ARG A 1 90 ? 9.235 14.762 -3.939 1.00 97.50 90 ARG A C 1
ATOM 717 O O . ARG A 1 90 ? 8.701 15.194 -2.922 1.00 97.50 90 ARG A O 1
ATOM 724 N N . PHE A 1 91 ? 9.837 13.571 -3.989 1.00 97.38 91 PHE A N 1
ATOM 725 C CA . PHE A 1 91 ? 9.954 12.676 -2.834 1.00 97.38 91 PHE A CA 1
ATOM 726 C C . PHE A 1 91 ? 10.796 13.300 -1.714 1.00 97.38 91 PHE A C 1
ATOM 728 O O . PHE A 1 91 ? 10.377 13.302 -0.565 1.00 97.38 91 PHE A O 1
ATOM 735 N N . LEU A 1 92 ? 11.962 13.862 -2.045 1.00 96.69 92 LEU A N 1
ATOM 736 C CA . LEU A 1 92 ? 12.887 14.471 -1.081 1.00 96.69 92 LEU A CA 1
ATOM 737 C C . LEU A 1 92 ? 12.397 15.813 -0.526 1.00 96.69 92 LEU A C 1
ATOM 739 O O . LEU A 1 92 ? 12.895 16.260 0.503 1.00 96.69 92 LEU A O 1
ATOM 743 N N . SER A 1 93 ? 11.460 16.460 -1.218 1.00 96.50 93 SER A N 1
ATOM 744 C CA . SER A 1 93 ? 10.840 17.717 -0.787 1.00 96.50 93 SER A CA 1
ATOM 745 C C . SER A 1 93 ? 9.536 17.499 -0.011 1.00 96.50 93 SER A C 1
ATOM 747 O O . SER A 1 93 ? 8.819 18.466 0.241 1.00 96.50 93 SER A O 1
ATOM 749 N N . ASP A 1 94 ? 9.215 16.247 0.340 1.00 92.44 94 ASP A N 1
ATOM 750 C CA . ASP A 1 94 ? 7.992 15.845 1.044 1.00 92.44 94 ASP A CA 1
ATOM 751 C C . ASP A 1 94 ? 6.708 16.394 0.394 1.00 92.44 94 ASP A C 1
ATOM 753 O O . ASP A 1 94 ? 5.745 16.771 1.068 1.00 92.44 94 ASP A O 1
ATOM 757 N N . GLU A 1 95 ?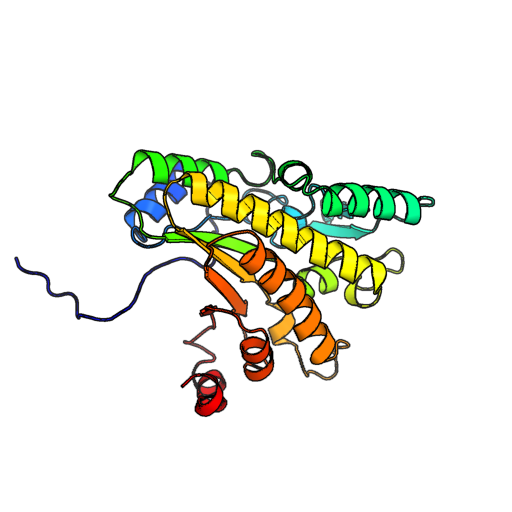 6.657 16.425 -0.943 1.00 95.06 95 GLU A N 1
ATOM 758 C CA . GLU A 1 95 ? 5.463 16.829 -1.691 1.00 95.06 95 GLU A CA 1
ATOM 759 C C . GLU A 1 95 ? 4.406 15.711 -1.695 1.00 95.06 95 GLU A C 1
ATOM 761 O O . GLU A 1 95 ? 4.048 15.158 -2.734 1.00 95.06 95 GLU A O 1
ATOM 766 N N . ILE A 1 96 ? 3.899 15.357 -0.514 1.00 96.12 96 ILE A N 1
ATOM 767 C CA . ILE A 1 96 ? 2.994 14.219 -0.285 1.00 96.12 96 ILE A CA 1
ATOM 768 C C . ILE A 1 96 ? 1.761 14.272 -1.208 1.00 96.12 96 ILE A C 1
ATOM 770 O O . ILE A 1 96 ? 1.350 13.249 -1.758 1.00 96.12 96 ILE A O 1
ATOM 774 N N . ASP A 1 97 ? 1.194 15.460 -1.437 1.00 96.81 97 ASP A N 1
ATOM 775 C CA . ASP A 1 97 ? 0.012 15.648 -2.291 1.00 96.81 97 ASP A CA 1
ATOM 776 C C . ASP A 1 97 ? 0.266 15.308 -3.772 1.00 96.81 97 ASP A C 1
ATOM 778 O O . ASP A 1 97 ? -0.659 14.872 -4.469 1.00 96.81 97 ASP A O 1
ATOM 782 N N . SER A 1 98 ? 1.516 15.412 -4.243 1.00 96.50 98 SER A N 1
ATOM 783 C CA . SER A 1 98 ? 1.932 14.989 -5.591 1.00 96.50 98 SER A CA 1
ATOM 784 C C . SER A 1 98 ? 1.823 13.468 -5.788 1.00 96.50 98 SER A C 1
ATOM 786 O O . SER A 1 98 ? 1.824 12.988 -6.922 1.00 96.50 98 SER A O 1
ATOM 788 N N . PHE A 1 99 ? 1.676 12.708 -4.697 1.00 97.25 99 PHE A N 1
ATOM 789 C CA . PHE A 1 99 ? 1.481 11.257 -4.676 1.00 97.25 99 PHE A CA 1
ATOM 790 C C . PHE A 1 99 ? 0.062 10.855 -4.259 1.00 97.25 99 PHE A C 1
ATOM 792 O O . PHE A 1 99 ? -0.176 9.699 -3.898 1.00 97.25 99 PHE A O 1
ATOM 799 N N . SER A 1 100 ? -0.896 11.777 -4.317 1.00 97.38 100 SER A N 1
ATOM 800 C CA . SER A 1 100 ? -2.293 11.494 -3.997 1.00 97.38 100 SER A CA 1
ATOM 801 C C . SER A 1 100 ? -2.950 10.504 -4.968 1.00 97.38 100 SER A C 1
ATOM 803 O O . SER A 1 100 ? -2.463 10.253 -6.072 1.00 97.38 100 SER A O 1
ATOM 805 N N . LEU A 1 101 ? -4.052 9.896 -4.525 1.00 97.50 101 LEU A N 1
ATOM 806 C CA . LEU A 1 101 ? -4.992 9.196 -5.400 1.00 97.50 101 LEU A CA 1
ATOM 807 C C . LEU A 1 101 ? -6.195 10.087 -5.633 1.00 97.50 101 LEU A C 1
ATOM 809 O O . LEU A 1 101 ? -6.786 10.570 -4.671 1.00 97.50 101 LEU A O 1
ATOM 813 N N . SER A 1 102 ? -6.584 10.285 -6.884 1.00 97.06 102 SER A N 1
ATOM 814 C CA . SER A 1 102 ? -7.728 11.121 -7.219 1.00 97.06 102 SER A CA 1
ATOM 815 C C . SER A 1 102 ? -9.049 10.470 -6.795 1.00 97.06 102 SER A C 1
ATOM 817 O O . SER A 1 102 ? -9.175 9.253 -6.630 1.00 97.06 102 SER A O 1
ATOM 819 N N . ARG A 1 103 ? -10.103 11.283 -6.652 1.00 96.06 103 ARG A N 1
ATOM 820 C CA . ARG A 1 103 ? -11.458 10.779 -6.357 1.00 96.06 103 ARG A CA 1
ATOM 821 C C . ARG A 1 103 ? -12.013 9.888 -7.473 1.00 96.06 103 ARG A C 1
ATOM 823 O O . ARG A 1 103 ? -12.896 9.080 -7.208 1.00 96.06 103 ARG A O 1
ATOM 830 N N . GLU A 1 104 ? -11.508 10.023 -8.696 1.00 94.25 104 GLU A N 1
ATOM 831 C CA . GLU A 1 104 ? -11.857 9.138 -9.809 1.00 94.25 104 GLU A CA 1
ATOM 832 C C . GLU A 1 104 ? -11.294 7.726 -9.595 1.00 94.25 104 GLU A C 1
ATOM 834 O O . GLU A 1 104 ? -12.021 6.739 -9.755 1.00 94.25 104 GLU A O 1
ATOM 839 N N . VAL A 1 105 ? -10.031 7.643 -9.165 1.00 95.44 105 VAL A N 1
ATOM 840 C CA . VAL A 1 105 ? -9.300 6.389 -8.948 1.00 95.44 105 VAL A CA 1
ATOM 841 C C . VAL A 1 105 ? -9.689 5.703 -7.637 1.00 95.44 105 VAL A C 1
ATOM 843 O O . VAL A 1 105 ? -9.794 4.477 -7.592 1.00 95.44 105 VAL A O 1
ATOM 846 N N . ALA A 1 106 ? -9.967 6.465 -6.577 1.00 97.12 106 ALA A N 1
ATOM 847 C CA . ALA A 1 106 ? -10.245 5.933 -5.240 1.00 97.12 106 ALA A CA 1
ATOM 848 C C . ALA A 1 106 ? -11.528 6.492 -4.582 1.00 97.12 106 ALA A C 1
ATOM 850 O O . ALA A 1 106 ? -11.489 6.906 -3.422 1.00 97.12 106 ALA A O 1
ATOM 851 N N . PRO A 1 107 ? -12.705 6.503 -5.235 1.00 97.69 107 PRO A N 1
ATOM 852 C CA . PRO A 1 107 ? -13.902 7.124 -4.654 1.00 97.69 107 PRO A CA 1
ATOM 853 C C . PRO A 1 107 ? -14.354 6.460 -3.352 1.00 97.69 107 PRO A C 1
ATOM 855 O O . PRO A 1 107 ? -14.832 7.158 -2.463 1.00 97.69 107 PRO A O 1
ATOM 858 N N . GLY A 1 108 ? -14.137 5.148 -3.201 1.00 98.06 108 GLY A N 1
ATOM 859 C CA . GLY A 1 108 ? -14.399 4.431 -1.952 1.00 98.06 108 GLY A CA 1
ATOM 860 C C . GLY A 1 108 ? -13.649 5.003 -0.749 1.00 98.06 108 GLY A C 1
ATOM 861 O O . GLY A 1 108 ? -14.223 5.074 0.335 1.00 98.06 108 GLY A O 1
ATOM 862 N N . LEU A 1 109 ? -12.410 5.472 -0.943 1.00 98.31 109 LEU A N 1
ATOM 863 C CA . LEU A 1 109 ? -11.586 6.058 0.119 1.00 98.31 109 LEU A CA 1
ATOM 864 C C . LEU A 1 109 ? -12.227 7.344 0.625 1.00 98.31 109 LEU A C 1
ATOM 866 O O . LEU A 1 109 ? -12.474 7.508 1.819 1.00 98.31 109 LEU A O 1
ATOM 870 N N . TYR A 1 110 ? -12.551 8.238 -0.308 1.00 98.62 110 TYR A N 1
ATOM 871 C CA . TYR A 1 110 ? -13.158 9.517 0.020 1.00 98.62 110 TYR A CA 1
ATOM 872 C C . TYR A 1 110 ? -14.541 9.348 0.656 1.00 98.62 110 TYR A C 1
ATOM 874 O O . TYR A 1 110 ? -14.804 9.932 1.705 1.00 98.62 110 TYR A O 1
ATOM 882 N N . THR A 1 111 ? -15.410 8.518 0.068 1.00 98.56 111 THR A N 1
ATOM 883 C CA . THR A 1 111 ? -16.757 8.264 0.603 1.00 98.56 111 THR A CA 1
ATOM 884 C C . THR A 1 111 ? -16.698 7.616 1.985 1.00 98.56 111 THR A C 1
ATOM 886 O O . THR A 1 111 ? -17.498 7.967 2.856 1.00 98.56 111 THR A O 1
ATOM 889 N N . LEU A 1 112 ? -15.750 6.706 2.235 1.00 98.56 112 LEU A N 1
ATOM 890 C CA . LEU A 1 112 ? -15.571 6.129 3.566 1.00 98.56 112 LEU A CA 1
ATOM 891 C C . LEU A 1 112 ? -15.151 7.186 4.589 1.00 98.56 112 LEU A C 1
ATOM 893 O O . LEU A 1 112 ? -15.756 7.250 5.655 1.00 98.56 112 LEU A O 1
ATOM 897 N N . ILE A 1 113 ? -14.149 8.014 4.283 1.00 98.31 113 ILE A N 1
ATOM 898 C CA . ILE A 1 113 ? -13.673 9.060 5.202 1.00 98.31 113 ILE A CA 1
ATOM 899 C C . ILE A 1 113 ? -14.819 10.007 5.572 1.00 98.31 113 ILE A C 1
ATOM 901 O O . ILE A 1 113 ? -15.004 10.312 6.753 1.00 98.31 113 ILE A O 1
ATOM 905 N N . ASP A 1 114 ? -15.617 10.429 4.590 1.00 98.19 114 ASP A N 1
ATOM 906 C CA . ASP A 1 114 ? -16.793 11.272 4.820 1.00 98.19 114 ASP A CA 1
ATOM 907 C C . ASP A 1 114 ? -17.823 10.554 5.713 1.00 98.19 114 ASP A C 1
ATOM 909 O O . ASP A 1 114 ? -18.335 11.141 6.669 1.00 98.19 114 ASP A O 1
ATOM 913 N N . SER A 1 115 ? -18.063 9.261 5.473 1.00 98.00 115 SER A N 1
ATOM 914 C CA . SER A 1 115 ? -18.983 8.435 6.272 1.00 98.00 115 SER A CA 1
ATOM 915 C C . SER A 1 115 ? -18.511 8.261 7.720 1.00 98.00 115 SER A C 1
ATOM 917 O O . SER A 1 115 ? -19.309 8.370 8.650 1.00 98.00 115 SER A O 1
ATOM 919 N N . VAL A 1 116 ? -17.214 8.028 7.938 1.00 98.12 116 VAL A N 1
ATOM 920 C CA . VAL A 1 116 ? -16.617 7.882 9.276 1.00 98.12 116 VAL A CA 1
ATOM 921 C C . VAL A 1 116 ? -16.663 9.205 10.040 1.00 98.12 116 VAL A C 1
ATOM 923 O O . VAL A 1 116 ? -17.008 9.214 11.222 1.00 98.12 116 VAL A O 1
ATOM 926 N N . LYS A 1 117 ? -16.389 10.333 9.372 1.00 97.31 117 LYS A N 1
ATOM 927 C CA . LYS A 1 117 ? -16.528 11.673 9.966 1.00 97.31 117 LYS A CA 1
ATOM 928 C C . LYS A 1 117 ? -17.964 11.950 10.402 1.00 97.31 117 LYS A C 1
ATOM 930 O O . LYS A 1 117 ? -18.177 12.430 11.511 1.00 97.31 117 LYS A O 1
ATOM 935 N N . GLN A 1 118 ? -18.941 11.625 9.555 1.00 96.56 118 GLN A N 1
ATOM 936 C CA . GLN A 1 118 ? -20.364 11.789 9.871 1.00 96.56 118 GLN A CA 1
ATOM 937 C C . GLN A 1 118 ? -20.814 10.889 11.028 1.00 96.56 118 GLN A C 1
ATOM 939 O O . GLN A 1 118 ? -21.620 11.314 11.853 1.00 96.56 118 GLN A O 1
ATOM 944 N N . ALA A 1 119 ? -20.284 9.667 11.114 1.00 95.38 119 ALA A N 1
ATOM 945 C CA . ALA A 1 119 ? -20.583 8.735 12.199 1.00 95.38 119 ALA A CA 1
ATOM 946 C C . ALA A 1 119 ? -19.984 9.165 13.554 1.00 95.38 119 ALA A C 1
ATOM 948 O O . ALA A 1 119 ? -20.468 8.737 14.604 1.00 95.38 119 ALA A O 1
ATOM 949 N N . GLY A 1 120 ? -18.947 10.010 13.557 1.00 94.62 120 GLY A N 1
ATOM 950 C CA . GLY A 1 120 ? -18.339 10.537 14.776 1.00 94.62 120 GLY A CA 1
ATOM 951 C C . GLY A 1 120 ? -17.795 9.421 15.669 1.00 94.62 120 GLY A C 1
ATOM 952 O O . GLY A 1 120 ? -16.945 8.639 15.249 1.00 94.62 120 GLY A O 1
ATOM 953 N N . GLU A 1 121 ? -18.263 9.343 16.913 1.00 93.44 121 GLU A N 1
ATOM 954 C CA . GLU A 1 121 ? -17.842 8.324 17.889 1.00 93.44 121 GLU A CA 1
ATOM 955 C C . GLU A 1 121 ? -18.410 6.924 17.606 1.00 93.44 121 GLU A C 1
ATOM 957 O O . GLU A 1 121 ? -17.909 5.946 18.154 1.00 93.44 121 GLU A O 1
ATOM 962 N N . ALA A 1 122 ? -19.408 6.794 16.722 1.00 93.81 122 ALA A N 1
ATOM 963 C CA . ALA A 1 122 ? -19.966 5.491 16.352 1.00 93.81 122 ALA A CA 1
ATOM 964 C C . ALA A 1 122 ? -19.008 4.637 15.496 1.00 93.81 122 ALA A C 1
ATOM 966 O O . ALA A 1 122 ? -19.245 3.444 15.316 1.00 93.81 122 ALA A O 1
ATOM 967 N N . CYS A 1 123 ? -17.932 5.232 14.971 1.00 95.00 123 CYS A N 1
ATOM 968 C CA . CYS A 1 123 ? -16.840 4.533 14.297 1.00 95.00 123 CYS A CA 1
ATOM 969 C C . CYS A 1 123 ? -15.506 4.835 14.987 1.00 95.00 123 CYS A C 1
ATOM 971 O O . CYS A 1 123 ? -15.267 5.958 15.429 1.00 95.00 123 CYS A O 1
ATOM 973 N N . GLY A 1 124 ? -14.603 3.864 15.035 1.00 92.00 124 GLY A N 1
ATOM 974 C CA . GLY A 1 124 ? -13.290 3.972 15.660 1.00 92.00 124 GLY A CA 1
ATOM 975 C C . GLY A 1 124 ? -13.062 2.976 16.800 1.00 92.00 124 GLY A C 1
ATOM 976 O O . GLY A 1 124 ? -13.982 2.277 17.222 1.00 92.00 124 GLY A O 1
ATOM 977 N N . PRO A 1 125 ? -11.832 2.918 17.332 1.00 95.75 125 PRO A N 1
ATOM 978 C CA . PRO A 1 125 ? -10.828 3.987 17.275 1.00 95.75 125 PRO A CA 1
ATOM 979 C C . PRO A 1 125 ? -9.927 3.983 16.030 1.00 95.75 125 PRO A C 1
ATOM 981 O O . PRO A 1 125 ? -9.183 4.945 15.830 1.00 95.75 125 PRO A O 1
ATOM 984 N N . TYR A 1 126 ? -10.001 2.952 15.188 1.00 98.12 126 TYR A N 1
ATOM 985 C CA . TYR A 1 126 ? -9.145 2.800 14.011 1.00 98.12 126 TYR A CA 1
ATOM 986 C C . TYR A 1 126 ? -9.900 3.047 12.705 1.00 98.12 126 TYR A C 1
ATOM 988 O O . TYR A 1 126 ? -11.127 3.005 12.661 1.00 98.12 126 TYR A O 1
ATOM 996 N N . ILE A 1 127 ? -9.155 3.273 11.629 1.00 98.62 127 ILE A N 1
ATOM 997 C CA . ILE A 1 127 ? -9.647 3.217 10.252 1.00 98.62 127 ILE A CA 1
ATOM 998 C C . ILE A 1 127 ? -8.561 2.566 9.393 1.00 98.62 127 ILE A C 1
ATOM 1000 O O . ILE A 1 127 ? -7.385 2.922 9.490 1.00 98.62 127 ILE A O 1
ATOM 1004 N N . LYS A 1 128 ? -8.942 1.575 8.592 1.00 98.69 128 LYS A N 1
ATOM 1005 C CA . LYS A 1 128 ? -8.009 0.788 7.792 1.00 98.69 128 LYS A CA 1
ATOM 1006 C C . LYS A 1 128 ? -7.929 1.315 6.362 1.00 98.69 128 LYS A C 1
ATOM 1008 O O . LYS A 1 128 ? -8.948 1.492 5.694 1.00 98.69 128 LYS A O 1
ATOM 1013 N N . GLY A 1 129 ? -6.702 1.492 5.903 1.00 98.50 129 GLY A N 1
ATOM 1014 C CA . GLY A 1 129 ? -6.324 1.618 4.507 1.00 98.50 129 GLY A CA 1
ATOM 1015 C C . GLY A 1 129 ? -5.408 0.477 4.086 1.00 98.50 129 GLY A C 1
ATOM 1016 O O . GLY A 1 129 ? -5.024 -0.377 4.893 1.00 98.50 129 GLY A O 1
ATOM 1017 N N . GLN A 1 130 ? -5.040 0.470 2.816 1.00 98.00 130 GLN A N 1
ATOM 1018 C CA . GLN A 1 130 ? -4.104 -0.499 2.270 1.00 98.00 130 GLN A CA 1
ATOM 1019 C C . GLN A 1 130 ? -3.384 0.072 1.052 1.00 98.00 130 GLN A C 1
ATOM 1021 O O . GLN A 1 130 ? -3.859 1.008 0.413 1.00 98.00 130 GLN A O 1
ATOM 1026 N N . THR A 1 131 ? -2.224 -0.487 0.749 1.00 96.94 131 THR A N 1
ATOM 1027 C CA . THR A 1 131 ? -1.523 -0.348 -0.522 1.00 96.94 131 THR A CA 1
ATOM 1028 C C . THR A 1 131 ? -1.134 -1.731 -1.014 1.00 96.94 131 THR A C 1
ATOM 1030 O O . THR A 1 131 ? -0.957 -2.654 -0.221 1.00 96.94 131 THR A O 1
ATOM 1033 N N . VAL A 1 132 ? -0.948 -1.880 -2.321 1.00 97.69 132 VAL A N 1
ATOM 1034 C CA . VAL A 1 132 ? -0.148 -2.997 -2.825 1.00 97.69 132 VAL A CA 1
ATOM 1035 C C . VAL A 1 132 ? 1.257 -2.909 -2.234 1.00 97.69 132 VAL A C 1
ATOM 1037 O O . VAL A 1 132 ? 1.838 -1.821 -2.144 1.00 97.69 132 VAL A O 1
ATOM 1040 N N . GLY A 1 133 ? 1.774 -4.045 -1.781 1.00 98.00 133 GLY A N 1
ATOM 1041 C CA . GLY A 1 133 ? 3.124 -4.144 -1.262 1.00 98.00 133 GLY A CA 1
ATOM 1042 C C . GLY A 1 133 ? 4.172 -3.973 -2.368 1.00 98.00 133 GLY A C 1
ATOM 1043 O O . GLY A 1 133 ? 3.902 -4.264 -3.542 1.00 98.00 133 GLY A O 1
ATOM 1044 N N . PRO A 1 134 ? 5.366 -3.463 -2.024 1.00 98.12 134 PRO A N 1
ATOM 1045 C CA . PRO A 1 134 ? 6.386 -3.109 -3.003 1.00 98.12 134 PRO A CA 1
ATOM 1046 C C . PRO A 1 134 ? 6.877 -4.306 -3.827 1.00 98.12 134 PRO A C 1
ATOM 1048 O O . PRO A 1 134 ? 7.157 -4.136 -5.016 1.00 98.12 134 PRO A O 1
ATOM 1051 N N . VAL A 1 135 ? 6.930 -5.517 -3.261 1.00 97.44 135 VAL A N 1
ATOM 1052 C CA . VAL A 1 135 ? 7.400 -6.707 -3.989 1.00 97.44 135 VAL A CA 1
ATOM 1053 C C . VAL A 1 135 ? 6.365 -7.133 -5.025 1.00 97.44 135 VAL A C 1
ATOM 1055 O O . VAL A 1 135 ? 6.698 -7.326 -6.194 1.00 97.44 135 VAL A O 1
ATOM 1058 N N . THR A 1 136 ? 5.096 -7.220 -4.629 1.00 97.19 136 THR A N 1
ATOM 1059 C CA . THR A 1 136 ? 3.984 -7.532 -5.536 1.00 97.19 136 THR A CA 1
ATOM 1060 C C . THR A 1 136 ? 3.857 -6.496 -6.645 1.00 97.19 136 THR A C 1
ATOM 1062 O O . THR A 1 136 ? 3.680 -6.865 -7.809 1.00 97.19 136 THR A O 1
ATOM 1065 N N . PHE A 1 137 ? 3.989 -5.209 -6.321 1.00 98.06 137 PHE A N 1
ATOM 1066 C CA . PHE A 1 137 ? 3.954 -4.152 -7.325 1.00 98.06 137 PHE A CA 1
ATOM 1067 C C . PHE A 1 137 ? 5.088 -4.314 -8.341 1.00 98.06 137 PHE A C 1
ATOM 1069 O O . PHE A 1 137 ? 4.838 -4.380 -9.546 1.00 98.06 137 PHE A O 1
ATOM 1076 N N . ALA A 1 138 ? 6.328 -4.460 -7.870 1.00 96.81 138 ALA A N 1
ATOM 1077 C CA . ALA A 1 138 ? 7.488 -4.604 -8.742 1.00 96.81 138 ALA A CA 1
ATOM 1078 C C . ALA A 1 138 ? 7.461 -5.902 -9.574 1.00 96.81 138 ALA A C 1
ATOM 1080 O O . ALA A 1 138 ? 7.924 -5.928 -10.717 1.00 96.81 138 ALA A O 1
ATOM 1081 N N . ALA A 1 139 ? 6.872 -6.974 -9.045 1.00 95.44 139 ALA A N 1
ATOM 1082 C CA . ALA A 1 139 ? 6.664 -8.218 -9.778 1.00 95.44 139 ALA A CA 1
ATOM 1083 C C . ALA A 1 139 ? 5.568 -8.111 -10.858 1.00 95.44 139 ALA A C 1
ATOM 1085 O O . ALA A 1 139 ? 5.630 -8.801 -11.879 1.00 95.44 139 ALA A O 1
ATOM 1086 N N . GLY A 1 140 ? 4.551 -7.273 -10.638 1.00 95.00 140 GLY A N 1
ATOM 1087 C CA . GLY A 1 140 ? 3.395 -7.149 -11.526 1.00 95.00 140 GLY A CA 1
ATOM 1088 C C . GLY A 1 140 ? 3.525 -6.088 -12.624 1.00 95.00 140 GLY A C 1
ATOM 1089 O O . GLY A 1 140 ? 2.850 -6.192 -13.651 1.00 95.00 140 GLY A O 1
ATOM 1090 N N . VAL A 1 141 ? 4.401 -5.092 -12.455 1.00 96.62 141 VAL A N 1
ATOM 1091 C CA . VAL A 1 141 ? 4.690 -4.077 -13.483 1.00 96.62 141 VAL A CA 1
ATOM 1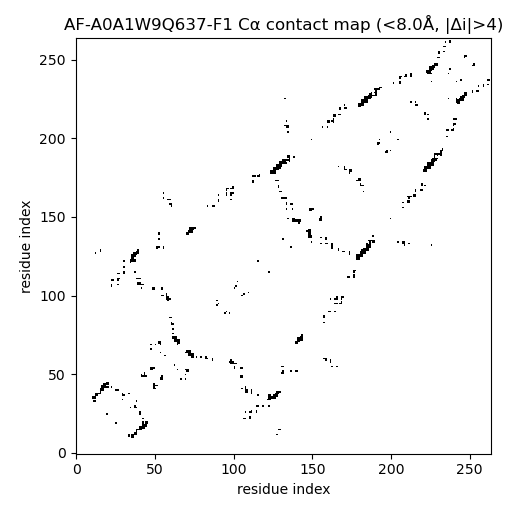092 C C . VAL A 1 141 ? 5.761 -4.593 -14.442 1.00 96.62 141 VAL A C 1
ATOM 1094 O O . VAL A 1 141 ? 6.828 -5.035 -14.018 1.00 96.62 141 VAL A O 1
ATOM 1097 N N . LYS A 1 142 ? 5.506 -4.508 -15.753 1.00 94.88 142 LYS A N 1
ATOM 1098 C CA . LYS A 1 142 ? 6.461 -4.945 -16.787 1.00 94.88 142 LYS A CA 1
ATOM 1099 C C . LYS A 1 142 ? 7.323 -3.796 -17.300 1.00 94.88 142 LYS A C 1
ATOM 1101 O O . LYS A 1 142 ? 6.796 -2.756 -17.688 1.00 94.88 142 LYS A O 1
ATOM 1106 N N . GLY A 1 143 ? 8.631 -4.008 -17.366 1.00 92.69 143 GLY A N 1
ATOM 1107 C CA . GLY A 1 143 ? 9.582 -3.140 -18.048 1.00 92.69 143 GLY A CA 1
ATOM 1108 C C . GLY A 1 143 ? 9.462 -3.204 -19.579 1.00 92.69 143 GLY A C 1
ATOM 1109 O O . GLY A 1 143 ? 8.715 -4.029 -20.117 1.00 92.69 143 GLY A O 1
ATOM 1110 N N . PRO A 1 144 ? 10.224 -2.368 -20.311 1.00 87.75 144 PRO A N 1
ATOM 1111 C CA . PRO A 1 144 ? 10.185 -2.330 -21.777 1.00 87.75 144 PRO A CA 1
ATOM 1112 C C . PRO A 1 144 ? 10.628 -3.637 -22.455 1.00 87.75 144 PRO A C 1
ATOM 1114 O O . PRO A 1 144 ? 10.248 -3.899 -23.592 1.00 87.75 144 PRO A O 1
ATOM 1117 N N . ASP A 1 145 ? 11.415 -4.468 -21.767 1.00 88.44 145 ASP A N 1
ATOM 1118 C CA . ASP A 1 145 ? 11.841 -5.794 -22.231 1.00 88.44 145 ASP A CA 1
ATOM 1119 C C . ASP A 1 145 ? 10.815 -6.904 -21.918 1.00 88.44 145 ASP A C 1
ATOM 1121 O O . ASP A 1 145 ? 11.057 -8.082 -22.191 1.00 88.44 145 ASP A O 1
ATOM 1125 N N . GLY A 1 146 ? 9.662 -6.533 -21.352 1.00 89.75 146 GLY A N 1
ATOM 1126 C CA . GLY A 1 146 ? 8.575 -7.432 -20.977 1.00 89.75 146 GLY A CA 1
ATOM 1127 C C . GLY A 1 146 ? 8.787 -8.177 -19.659 1.00 89.75 146 GLY A C 1
ATOM 1128 O O . GLY A 1 146 ? 7.896 -8.936 -19.262 1.00 89.75 146 GLY A O 1
ATOM 1129 N N . LYS A 1 147 ? 9.919 -7.975 -18.973 1.00 92.50 147 LYS A N 1
ATOM 1130 C CA . LYS A 1 147 ? 10.202 -8.592 -17.672 1.00 92.50 147 LYS A CA 1
ATOM 1131 C C . LYS A 1 147 ? 9.644 -7.749 -16.525 1.00 92.50 147 LYS A C 1
ATOM 1133 O O . LYS A 1 147 ? 9.474 -6.545 -16.695 1.00 92.50 147 LYS A O 1
ATOM 1138 N N . PRO A 1 148 ? 9.359 -8.346 -15.358 1.00 94.69 148 PRO A N 1
ATOM 1139 C CA . PRO A 1 148 ? 9.011 -7.585 -14.163 1.00 94.69 148 PRO A CA 1
ATOM 1140 C C . PRO A 1 148 ? 10.071 -6.539 -13.806 1.00 94.69 148 PRO A C 1
ATOM 1142 O O . PRO A 1 148 ? 11.269 -6.828 -13.884 1.00 94.69 148 PRO A O 1
ATOM 1145 N N . ILE A 1 149 ? 9.643 -5.358 -13.353 1.00 95.44 149 ILE A N 1
ATOM 1146 C CA . ILE A 1 149 ? 10.568 -4.316 -12.875 1.00 95.44 149 ILE A CA 1
ATOM 1147 C C . ILE A 1 149 ? 11.309 -4.728 -11.603 1.00 95.44 149 ILE A C 1
ATOM 1149 O O . ILE A 1 149 ? 12.299 -4.094 -11.271 1.00 95.44 149 ILE A O 1
ATOM 1153 N N . LEU A 1 150 ? 10.891 -5.816 -10.946 1.00 94.44 150 LEU A N 1
ATOM 1154 C CA . LEU A 1 150 ? 11.621 -6.480 -9.861 1.00 94.44 150 LEU A CA 1
ATOM 1155 C C . LEU A 1 150 ? 13.096 -6.762 -10.209 1.00 94.44 150 LEU A C 1
ATOM 1157 O O . LEU A 1 150 ? 13.932 -6.879 -9.325 1.00 94.44 150 LEU A O 1
ATOM 1161 N N . HIS A 1 151 ? 13.422 -6.886 -11.500 1.00 91.12 151 HIS A N 1
ATOM 1162 C CA . HIS A 1 151 ? 14.787 -7.096 -11.998 1.00 91.12 151 HIS A CA 1
ATOM 1163 C C . HIS A 1 151 ? 15.533 -5.809 -12.369 1.00 91.12 151 HIS A C 1
ATOM 1165 O O . HIS A 1 151 ? 16.665 -5.875 -12.846 1.00 91.12 151 HIS A O 1
ATOM 1171 N N . ASP A 1 152 ? 14.891 -4.657 -12.208 1.00 93.81 152 ASP A N 1
ATOM 1172 C CA . ASP A 1 152 ? 15.432 -3.331 -12.470 1.00 93.81 152 ASP A CA 1
ATOM 1173 C C . ASP A 1 152 ? 15.585 -2.604 -11.122 1.00 93.81 152 ASP A C 1
ATOM 1175 O O . ASP A 1 152 ? 14.585 -2.131 -10.573 1.00 93.81 152 ASP A O 1
ATOM 1179 N N . PRO A 1 153 ? 16.807 -2.542 -10.553 1.00 93.62 153 PRO A N 1
ATOM 1180 C CA . PRO A 1 153 ? 17.024 -1.993 -9.216 1.00 93.62 153 PRO A CA 1
ATOM 1181 C C . PRO A 1 153 ? 16.570 -0.539 -9.068 1.00 93.62 153 PRO A C 1
ATOM 1183 O O . PRO A 1 153 ? 15.957 -0.192 -8.065 1.00 93.62 153 PRO A O 1
ATOM 1186 N N . GLU A 1 154 ? 16.808 0.300 -10.079 1.00 94.75 154 GLU A N 1
ATOM 1187 C CA . GLU A 1 154 ? 16.431 1.717 -10.029 1.00 94.75 154 GLU A CA 1
ATOM 1188 C C . GLU A 1 154 ? 14.910 1.896 -10.030 1.00 94.75 154 GLU A C 1
ATOM 1190 O O . GLU A 1 154 ? 14.376 2.697 -9.261 1.00 94.75 154 GLU A O 1
ATOM 1195 N N . LEU A 1 155 ? 14.195 1.151 -10.884 1.00 95.62 155 LEU A N 1
ATOM 1196 C CA . LEU A 1 155 ? 12.734 1.215 -10.915 1.00 95.62 155 LEU A CA 1
ATOM 1197 C C . LEU A 1 155 ? 12.129 0.578 -9.667 1.00 95.62 155 LEU A C 1
ATOM 1199 O O . LEU A 1 155 ? 11.189 1.135 -9.110 1.00 95.62 155 LEU A O 1
ATOM 1203 N N . SER A 1 156 ? 12.668 -0.547 -9.199 1.00 96.12 156 SER A N 1
ATOM 1204 C CA . SER A 1 156 ? 12.221 -1.181 -7.955 1.00 96.12 156 SER A CA 1
ATOM 1205 C C . SER A 1 156 ? 12.365 -0.237 -6.764 1.00 96.12 156 SER A C 1
ATOM 1207 O O . SER A 1 156 ? 11.420 -0.089 -5.987 1.00 96.12 156 SER A O 1
ATOM 1209 N N . GLU A 1 157 ? 13.494 0.466 -6.648 1.00 97.38 157 GLU A N 1
ATOM 1210 C CA . GLU A 1 157 ? 13.713 1.469 -5.605 1.00 97.38 157 GLU A CA 1
ATOM 1211 C C . GLU A 1 157 ? 12.731 2.642 -5.731 1.00 97.38 157 GLU A C 1
ATOM 1213 O O . GLU A 1 157 ? 12.060 2.995 -4.756 1.00 97.38 157 GLU A O 1
ATOM 1218 N N . ALA A 1 158 ? 12.596 3.216 -6.932 1.00 97.88 158 ALA A N 1
ATOM 1219 C CA . ALA A 1 158 ? 11.709 4.350 -7.173 1.00 97.88 158 ALA A CA 1
ATOM 1220 C C . ALA A 1 158 ? 10.243 4.004 -6.865 1.00 97.88 158 ALA A C 1
ATOM 1222 O O . ALA A 1 158 ? 9.560 4.759 -6.175 1.00 97.88 158 ALA A O 1
ATOM 1223 N N . MET A 1 159 ? 9.761 2.837 -7.304 1.00 97.88 159 MET A N 1
ATOM 1224 C CA . MET A 1 159 ? 8.398 2.391 -7.001 1.00 97.88 159 MET A CA 1
ATOM 1225 C C . MET A 1 159 ? 8.212 2.101 -5.515 1.00 97.88 159 MET A C 1
ATOM 1227 O O . MET A 1 159 ? 7.187 2.479 -4.957 1.00 97.88 159 MET A O 1
ATOM 1231 N N . THR A 1 160 ? 9.200 1.499 -4.848 1.00 98.56 160 THR A N 1
ATOM 1232 C CA . THR A 1 160 ? 9.137 1.236 -3.401 1.00 98.56 160 THR A CA 1
ATOM 1233 C C . THR A 1 160 ? 9.002 2.539 -2.610 1.00 98.56 160 THR A C 1
ATOM 1235 O O . THR A 1 160 ? 8.092 2.675 -1.792 1.00 98.56 160 THR A O 1
ATOM 1238 N N . LYS A 1 161 ? 9.843 3.540 -2.899 1.00 98.62 161 LYS A N 1
ATOM 1239 C CA . LYS A 1 161 ? 9.756 4.875 -2.279 1.00 98.62 161 LYS A CA 1
ATOM 1240 C C . LYS A 1 161 ? 8.457 5.594 -2.633 1.00 98.62 161 LYS A C 1
ATOM 1242 O O . LYS A 1 161 ? 7.844 6.222 -1.774 1.00 98.62 161 LYS A O 1
ATOM 1247 N N . GLY A 1 162 ? 7.999 5.457 -3.875 1.00 98.38 162 GLY A N 1
ATOM 1248 C CA . GLY A 1 162 ? 6.735 6.019 -4.337 1.00 98.38 162 GLY A CA 1
ATOM 1249 C C . GLY A 1 162 ? 5.522 5.440 -3.604 1.00 98.38 162 GLY A C 1
ATOM 1250 O O . GLY A 1 162 ? 4.627 6.183 -3.200 1.00 98.38 162 GLY A O 1
ATOM 1251 N N . LEU A 1 163 ? 5.507 4.127 -3.367 1.00 98.62 163 LEU A N 1
ATOM 1252 C CA . LEU A 1 163 ? 4.486 3.468 -2.552 1.00 98.62 163 LEU A CA 1
ATOM 1253 C C . LEU A 1 163 ? 4.572 3.899 -1.083 1.00 98.62 163 LEU A C 1
ATOM 1255 O O . LEU A 1 163 ? 3.531 4.086 -0.458 1.00 98.62 163 LEU A O 1
ATOM 1259 N N . ALA A 1 164 ? 5.775 4.131 -0.548 1.00 98.69 164 ALA A N 1
ATOM 1260 C CA . ALA A 1 164 ? 5.959 4.631 0.814 1.00 98.69 164 ALA A CA 1
ATOM 1261 C C . ALA A 1 164 ? 5.325 6.017 1.025 1.00 98.69 164 ALA A C 1
ATOM 1263 O O . ALA A 1 164 ? 4.494 6.188 1.921 1.00 98.69 164 ALA A O 1
ATOM 1264 N N . ILE A 1 165 ? 5.633 6.990 0.161 1.00 98.56 165 ILE A N 1
ATOM 1265 C CA . ILE A 1 165 ? 5.051 8.340 0.260 1.00 98.56 165 ILE A CA 1
ATOM 1266 C C . ILE A 1 165 ? 3.549 8.357 -0.056 1.00 98.56 165 ILE A C 1
ATOM 1268 O O . ILE A 1 165 ? 2.786 9.097 0.565 1.00 98.56 165 ILE A O 1
ATOM 1272 N N . LYS A 1 166 ? 3.075 7.475 -0.942 1.00 98.06 166 LYS A N 1
ATOM 1273 C CA . LYS A 1 166 ? 1.640 7.301 -1.210 1.00 98.06 166 LYS A CA 1
ATOM 1274 C C . LYS A 1 166 ? 0.895 6.688 -0.023 1.00 98.06 166 LYS A C 1
ATOM 1276 O O . LYS A 1 166 ? -0.224 7.100 0.287 1.00 98.06 166 LYS A O 1
ATOM 1281 N N . ALA A 1 167 ? 1.506 5.731 0.670 1.00 98.56 167 ALA A N 1
ATOM 1282 C CA . ALA A 1 167 ? 0.966 5.189 1.909 1.00 98.56 167 ALA A CA 1
ATOM 1283 C C . ALA A 1 167 ? 0.919 6.264 3.011 1.00 98.56 167 ALA A C 1
ATOM 1285 O O . ALA A 1 167 ? -0.068 6.326 3.743 1.00 98.56 167 ALA A O 1
ATOM 1286 N N . LEU A 1 168 ? 1.915 7.157 3.080 1.00 98.69 168 LEU A N 1
ATOM 1287 C CA . LEU A 1 168 ? 1.916 8.303 3.998 1.00 98.69 168 LEU A CA 1
ATOM 1288 C C . LEU A 1 168 ? 0.789 9.296 3.676 1.00 98.69 168 LEU A C 1
ATOM 1290 O O . LEU A 1 168 ? 0.066 9.725 4.582 1.00 98.69 168 LEU A O 1
ATOM 1294 N N . TRP A 1 169 ? 0.580 9.616 2.394 1.00 98.62 169 TRP A N 1
ATOM 1295 C CA . TRP A 1 169 ? -0.569 10.412 1.948 1.00 98.62 169 TRP A CA 1
ATOM 1296 C C . TRP A 1 169 ? -1.888 9.780 2.409 1.00 98.62 169 TRP A C 1
ATOM 1298 O O . TRP A 1 169 ? -2.743 10.445 3.000 1.00 98.62 169 TRP A O 1
ATOM 1308 N N . GLN A 1 170 ? -2.036 8.471 2.200 1.00 98.44 170 GLN A N 1
ATOM 1309 C CA . GLN A 1 170 ? -3.237 7.740 2.587 1.00 98.44 170 GLN A CA 1
ATOM 1310 C C . GLN A 1 170 ? -3.439 7.746 4.107 1.00 98.44 170 GLN A C 1
ATOM 1312 O O . GLN A 1 170 ? -4.540 8.027 4.577 1.00 98.44 170 GLN A O 1
ATOM 1317 N N . ALA A 1 171 ? -2.387 7.497 4.889 1.00 98.69 171 ALA A N 1
ATOM 1318 C CA . ALA A 1 171 ? -2.436 7.564 6.347 1.00 98.69 171 ALA A CA 1
ATOM 1319 C C . ALA A 1 171 ? -2.864 8.958 6.831 1.00 98.69 171 ALA A C 1
ATOM 1321 O O . ALA A 1 171 ? -3.709 9.066 7.718 1.00 98.69 171 ALA A O 1
ATOM 1322 N N . THR A 1 172 ? -2.363 10.020 6.199 1.00 98.25 172 THR A N 1
ATOM 1323 C CA . THR A 1 172 ? -2.733 11.413 6.502 1.00 98.25 172 THR A CA 1
ATOM 1324 C C . THR A 1 172 ? -4.213 11.682 6.210 1.00 98.25 172 THR A C 1
ATOM 1326 O O . THR A 1 172 ? -4.935 12.224 7.051 1.00 98.25 172 THR A O 1
ATOM 1329 N N . MET A 1 173 ? -4.702 11.232 5.051 1.00 98.00 173 MET A N 1
ATOM 1330 C CA . MET A 1 173 ? -6.117 11.312 4.662 1.00 98.00 173 MET A CA 1
ATOM 1331 C C . MET A 1 173 ? -7.033 10.589 5.655 1.00 98.00 173 MET A C 1
ATOM 1333 O O . MET A 1 173 ? -8.069 11.117 6.066 1.00 98.00 173 MET A O 1
ATOM 1337 N N . LEU A 1 174 ? -6.639 9.387 6.068 1.00 98.50 174 LEU A N 1
ATOM 1338 C CA . LEU A 1 174 ? -7.362 8.583 7.045 1.00 98.50 174 LEU A CA 1
ATOM 1339 C C . LEU A 1 174 ? -7.352 9.231 8.434 1.00 98.50 174 LEU A C 1
ATOM 1341 O O . LEU A 1 174 ? -8.406 9.324 9.068 1.00 98.50 174 LEU A O 1
ATOM 1345 N N . ALA A 1 175 ? -6.207 9.748 8.885 1.00 98.19 175 ALA A N 1
ATOM 1346 C CA . ALA A 1 175 ? -6.063 10.431 10.171 1.00 98.19 175 ALA A CA 1
ATOM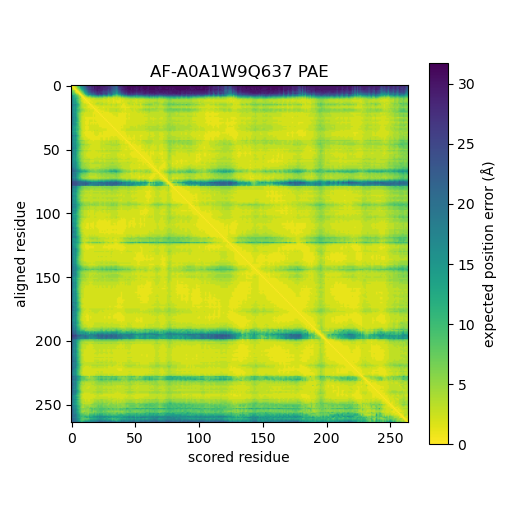 1347 C C . ALA A 1 175 ? -6.959 11.673 10.272 1.00 98.19 175 ALA A C 1
ATOM 1349 O O . ALA A 1 175 ? -7.492 11.973 11.342 1.00 98.19 175 ALA A O 1
ATOM 1350 N N . ALA A 1 176 ? -7.223 12.352 9.150 1.00 96.44 176 ALA A N 1
ATOM 1351 C CA . ALA A 1 176 ? -8.137 13.492 9.097 1.00 96.44 176 ALA A CA 1
ATOM 1352 C C . ALA A 1 176 ? -9.592 13.142 9.477 1.00 96.44 176 ALA A C 1
ATOM 1354 O O . ALA A 1 176 ? -10.399 14.048 9.688 1.00 96.44 176 ALA A O 1
ATOM 1355 N N . SER A 1 177 ? -9.956 11.856 9.573 1.00 96.69 177 SER A N 1
ATOM 1356 C CA . SER A 1 177 ? -11.239 11.397 10.137 1.00 96.69 177 SER A CA 1
ATOM 1357 C C . SER A 1 177 ? -11.290 11.399 11.675 1.00 96.69 177 SER A C 1
ATOM 1359 O O . SER A 1 177 ? -12.339 11.120 12.257 1.00 96.69 177 SER A O 1
ATOM 1361 N N . GLY A 1 178 ? -10.174 11.707 12.345 1.00 96.62 178 GLY A N 1
ATOM 1362 C CA . GLY A 1 178 ? -10.032 11.638 13.802 1.00 96.62 178 GLY A CA 1
ATOM 1363 C C . GLY A 1 178 ? -9.830 10.217 14.335 1.00 96.62 178 GLY A C 1
ATOM 1364 O O . GLY A 1 178 ? -9.997 9.988 15.531 1.00 96.62 178 GLY A O 1
ATOM 1365 N N . LYS A 1 179 ? -9.523 9.253 13.458 1.00 97.56 179 LYS A N 1
ATOM 1366 C CA . LYS A 1 179 ? -9.253 7.847 13.793 1.00 97.56 179 LYS A CA 1
ATOM 1367 C C . LYS A 1 179 ? -7.785 7.530 13.554 1.00 97.56 179 LYS A C 1
ATOM 1369 O O . LYS A 1 179 ? -7.156 8.146 12.696 1.00 97.56 179 LYS A O 1
ATOM 1374 N N . LYS A 1 180 ? -7.248 6.553 14.284 1.00 98.31 180 LYS A N 1
ATOM 1375 C CA . LYS A 1 180 ? -5.868 6.103 14.085 1.00 98.31 180 LYS A CA 1
ATOM 1376 C C . LYS A 1 180 ? -5.769 5.270 12.797 1.00 98.31 180 LYS A C 1
ATOM 1378 O O . LYS A 1 180 ? -6.490 4.271 12.694 1.00 98.31 180 LYS A O 1
ATOM 1383 N N . PRO A 1 181 ? -4.915 5.643 11.827 1.00 98.62 181 PRO A N 1
ATOM 1384 C CA . PRO A 1 181 ? -4.746 4.864 10.609 1.00 98.62 181 PRO A CA 1
ATOM 1385 C C . PRO A 1 181 ? -4.126 3.495 10.887 1.00 98.62 181 PRO A C 1
ATOM 1387 O O . PRO A 1 181 ? -3.216 3.356 11.709 1.00 98.62 181 PRO A O 1
ATOM 1390 N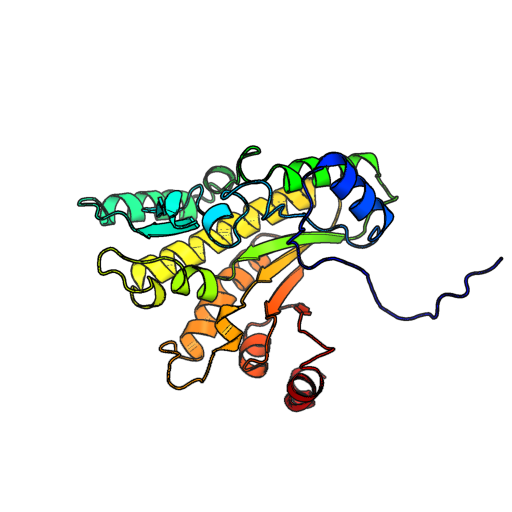 N . VAL A 1 182 ? -4.596 2.498 10.147 1.00 98.69 182 VAL A N 1
ATOM 1391 C CA . VAL A 1 182 ? -3.955 1.190 10.014 1.00 98.69 182 VAL A CA 1
ATOM 1392 C C . VAL A 1 182 ? -3.723 0.948 8.529 1.00 98.69 182 VAL A C 1
ATOM 1394 O O . VAL A 1 182 ? -4.693 0.867 7.780 1.00 98.69 182 VAL A O 1
ATOM 1397 N N . ILE A 1 183 ? -2.470 0.872 8.088 1.00 98.69 183 ILE A N 1
ATOM 1398 C CA . ILE A 1 183 ? -2.120 0.697 6.672 1.00 98.69 183 ILE A CA 1
ATOM 1399 C C . ILE A 1 183 ? -1.595 -0.712 6.452 1.00 98.69 183 ILE A C 1
ATOM 1401 O O . ILE A 1 183 ? -0.611 -1.108 7.070 1.00 98.69 183 ILE A O 1
ATOM 1405 N N . PHE A 1 184 ? -2.235 -1.458 5.558 1.00 98.56 184 PHE A N 1
ATOM 1406 C CA . PHE A 1 184 ? -1.753 -2.769 5.133 1.00 98.56 184 PHE A CA 1
ATOM 1407 C C . PHE A 1 184 ? -0.929 -2.690 3.847 1.00 98.56 184 PHE A C 1
ATOM 1409 O O . PHE A 1 184 ? -1.279 -1.946 2.935 1.00 98.56 184 PHE A O 1
ATOM 1416 N N . LEU A 1 185 ? 0.151 -3.467 3.783 1.00 98.56 185 LEU A N 1
ATOM 1417 C CA . LEU A 1 185 ? 0.906 -3.763 2.569 1.00 98.56 185 LEU A CA 1
ATOM 1418 C C . LEU A 1 185 ? 0.465 -5.143 2.070 1.00 98.56 185 LEU A C 1
ATOM 1420 O O . LEU A 1 185 ? 0.756 -6.160 2.706 1.00 98.56 185 LEU A O 1
ATOM 1424 N N . ASP A 1 186 ? -0.263 -5.175 0.960 1.00 97.81 186 ASP A N 1
ATOM 1425 C CA . ASP A 1 186 ? -0.812 -6.410 0.407 1.00 97.81 186 ASP A CA 1
ATOM 1426 C C . ASP A 1 186 ? 0.210 -7.082 -0.517 1.00 97.81 186 ASP A C 1
ATOM 1428 O O . ASP A 1 186 ? 0.547 -6.560 -1.581 1.00 97.81 186 ASP A O 1
ATOM 1432 N N . GLU A 1 187 ? 0.690 -8.259 -0.117 1.00 96.88 187 GLU A N 1
ATOM 1433 C CA . GLU A 1 187 ? 1.802 -8.974 -0.744 1.00 96.88 187 GLU A CA 1
ATOM 1434 C C . GLU A 1 187 ? 1.437 -10.396 -1.232 1.00 96.88 187 GLU A C 1
ATOM 1436 O O . GLU A 1 187 ? 2.060 -11.385 -0.828 1.00 96.88 187 GLU A O 1
ATOM 1441 N N . PRO A 1 188 ? 0.446 -10.569 -2.130 1.00 94.88 188 PRO A N 1
ATOM 1442 C CA . PRO A 1 188 ? 0.107 -11.889 -2.662 1.00 94.88 188 PRO A CA 1
ATOM 1443 C C . PRO A 1 188 ? 1.270 -12.561 -3.413 1.00 94.88 188 PRO A C 1
ATOM 1445 O O . PRO A 1 188 ? 1.337 -13.791 -3.440 1.00 94.88 188 PRO A O 1
ATOM 1448 N N . TYR A 1 189 ? 2.218 -11.802 -3.984 1.00 93.44 189 TYR A N 1
ATOM 1449 C CA . TYR A 1 189 ? 3.388 -12.382 -4.657 1.00 93.44 189 TYR A CA 1
ATOM 1450 C C . TYR A 1 189 ? 4.273 -13.198 -3.703 1.00 93.44 189 TYR A C 1
ATOM 1452 O O . TYR A 1 189 ? 4.858 -14.207 -4.107 1.00 93.44 189 TYR A O 1
ATOM 1460 N N . LEU A 1 190 ? 4.321 -12.833 -2.417 1.00 93.44 190 LEU A N 1
ATOM 1461 C CA . LEU A 1 190 ? 5.126 -13.543 -1.420 1.00 93.44 190 LEU A CA 1
ATOM 1462 C C . LEU A 1 190 ? 4.628 -14.965 -1.147 1.00 93.44 190 LEU A C 1
ATOM 1464 O O . LEU A 1 190 ? 5.397 -15.777 -0.636 1.00 93.44 190 LEU A O 1
ATOM 1468 N N . SER A 1 191 ? 3.405 -15.318 -1.552 1.00 89.69 191 SER A N 1
ATOM 1469 C CA . SER A 1 191 ? 2.934 -16.710 -1.502 1.00 89.69 191 SER A CA 1
ATOM 1470 C C . SER A 1 191 ? 3.760 -17.656 -2.391 1.00 89.69 191 SER A C 1
ATOM 1472 O O . SER A 1 191 ? 3.797 -18.862 -2.163 1.00 89.69 191 SER A O 1
ATOM 1474 N N . GLY A 1 192 ? 4.430 -17.124 -3.422 1.00 83.81 192 GLY A N 1
ATOM 1475 C CA . GLY A 1 192 ? 5.337 -17.875 -4.297 1.00 83.81 192 GLY A CA 1
ATOM 1476 C C . GLY A 1 192 ? 6.811 -17.822 -3.879 1.00 83.81 192 GLY A C 1
ATOM 1477 O O . GLY A 1 192 ? 7.654 -18.419 -4.560 1.00 83.81 192 GLY A O 1
ATOM 1478 N N . PHE A 1 193 ? 7.140 -17.104 -2.800 1.00 84.69 193 PHE A N 1
ATOM 1479 C CA . PHE A 1 193 ? 8.515 -16.922 -2.339 1.00 84.69 193 PHE A CA 1
ATOM 1480 C C . PHE A 1 193 ? 9.165 -18.263 -1.965 1.00 84.69 193 PHE A C 1
ATOM 1482 O O . PHE A 1 193 ? 8.529 -19.151 -1.401 1.00 84.69 193 PHE A O 1
ATOM 1489 N N . GLY A 1 194 ? 10.444 -18.432 -2.315 1.00 71.69 194 GLY A N 1
ATOM 1490 C CA . GLY A 1 194 ? 11.187 -19.678 -2.087 1.00 71.69 194 GLY A CA 1
ATOM 1491 C C . GLY A 1 194 ? 10.868 -20.813 -3.070 1.00 71.69 194 GLY A C 1
ATOM 1492 O O . GLY A 1 194 ? 11.512 -21.862 -3.023 1.00 71.69 194 GLY A O 1
ATOM 1493 N N . SER A 1 195 ? 9.923 -20.621 -3.997 1.00 75.62 195 SER A N 1
ATOM 1494 C CA . SER A 1 195 ? 9.749 -21.541 -5.124 1.00 75.62 195 SER A CA 1
ATOM 1495 C C . SER A 1 195 ? 10.931 -21.449 -6.097 1.00 75.62 195 SER A C 1
ATOM 1497 O O . SER A 1 195 ? 11.594 -20.417 -6.194 1.00 75.62 195 SER A O 1
ATOM 1499 N N . ALA A 1 196 ? 11.157 -22.500 -6.894 1.00 62.88 196 ALA A N 1
ATOM 1500 C CA . ALA A 1 196 ? 12.194 -22.515 -7.936 1.00 62.88 196 ALA A CA 1
ATOM 1501 C C . ALA A 1 196 ? 12.041 -21.395 -8.991 1.00 62.88 196 ALA A C 1
ATOM 1503 O O . ALA A 1 196 ? 12.948 -21.173 -9.791 1.00 62.88 196 ALA A O 1
ATOM 1504 N N . PHE A 1 197 ? 10.893 -20.713 -9.001 1.00 63.59 197 PHE A N 1
ATOM 1505 C CA . PHE A 1 197 ? 10.546 -19.645 -9.930 1.00 63.59 197 PHE A CA 1
ATOM 1506 C C . PHE A 1 197 ? 10.555 -18.253 -9.282 1.00 63.59 197 PHE A C 1
ATOM 1508 O O . PHE A 1 197 ? 10.273 -17.287 -9.983 1.00 63.59 197 PHE A O 1
ATOM 1515 N N . SER A 1 198 ? 10.872 -18.130 -7.985 1.00 70.62 198 SER A N 1
ATOM 1516 C CA . SER A 1 198 ? 11.021 -16.836 -7.309 1.00 70.62 198 SER A CA 1
ATOM 1517 C C . SER A 1 198 ? 12.457 -16.333 -7.472 1.00 70.62 198 SER A C 1
ATOM 1519 O O . SER A 1 198 ? 13.367 -16.901 -6.869 1.00 70.62 198 SER A O 1
ATOM 1521 N N . PRO A 1 199 ? 12.699 -15.278 -8.264 1.00 76.19 199 PRO A N 1
ATOM 1522 C CA . PRO A 1 199 ? 14.053 -14.809 -8.533 1.00 76.19 199 PRO A CA 1
ATOM 1523 C C . PRO A 1 199 ? 14.609 -13.883 -7.440 1.00 76.19 199 PRO A C 1
ATOM 1525 O O . PRO A 1 199 ? 15.809 -13.619 -7.436 1.00 76.19 199 PRO A O 1
ATOM 1528 N N . ILE A 1 200 ? 13.749 -13.390 -6.544 1.00 88.00 200 ILE A N 1
ATOM 1529 C CA . ILE A 1 200 ? 14.106 -12.436 -5.492 1.00 88.00 200 ILE A CA 1
ATOM 1530 C C . ILE A 1 200 ? 14.661 -13.140 -4.253 1.00 88.00 200 ILE A C 1
ATOM 1532 O O . ILE A 1 200 ? 14.156 -14.189 -3.836 1.00 88.00 200 ILE A O 1
ATOM 1536 N N . GLN A 1 201 ? 15.698 -12.555 -3.661 1.00 91.31 201 GLN A N 1
ATOM 1537 C CA . GLN A 1 201 ? 16.319 -13.031 -2.433 1.00 91.31 201 GLN A CA 1
ATOM 1538 C C . GLN A 1 201 ? 15.589 -12.515 -1.189 1.00 91.31 201 GLN A C 1
ATOM 1540 O O . GLN A 1 201 ? 14.948 -11.469 -1.198 1.00 91.31 201 GLN A O 1
ATOM 1545 N N . ARG A 1 202 ? 15.743 -13.235 -0.071 1.00 93.56 202 ARG A N 1
ATOM 1546 C CA . ARG A 1 202 ? 15.141 -12.867 1.224 1.00 93.56 202 ARG A CA 1
ATOM 1547 C C . ARG A 1 202 ? 15.467 -11.430 1.650 1.00 93.56 202 ARG A C 1
ATOM 1549 O O . ARG A 1 202 ? 14.574 -10.719 2.088 1.00 93.56 202 ARG A O 1
ATOM 1556 N N . HIS A 1 203 ? 16.733 -11.023 1.533 1.00 93.94 203 HIS A N 1
ATOM 1557 C CA . HIS A 1 203 ? 17.168 -9.691 1.960 1.00 93.94 203 HIS A CA 1
ATOM 1558 C C . HIS A 1 203 ? 16.527 -8.584 1.115 1.00 93.94 203 HIS A C 1
ATOM 1560 O O . HIS A 1 203 ? 16.044 -7.617 1.679 1.00 93.94 203 HIS A O 1
ATOM 1566 N N . GLU A 1 204 ? 16.401 -8.777 -0.203 1.00 94.56 204 GLU A N 1
ATOM 1567 C CA . GLU A 1 204 ? 15.742 -7.810 -1.092 1.00 94.56 204 GLU A CA 1
ATOM 1568 C C . GLU A 1 204 ? 14.267 -7.607 -0.710 1.00 94.56 204 GLU A C 1
ATOM 1570 O O . GLU A 1 204 ? 13.791 -6.476 -0.659 1.00 94.56 204 GLU A O 1
ATOM 1575 N N . VAL A 1 205 ? 13.549 -8.687 -0.370 1.00 95.81 205 VAL A N 1
ATOM 1576 C CA . VAL A 1 205 ? 12.164 -8.591 0.125 1.00 95.81 205 VAL A CA 1
ATOM 1577 C C . VAL A 1 205 ? 12.095 -7.794 1.429 1.00 95.81 205 VAL A C 1
ATOM 1579 O O . VAL A 1 205 ? 11.246 -6.911 1.564 1.00 95.81 205 VAL A O 1
ATOM 1582 N N . ILE A 1 206 ? 12.977 -8.100 2.386 1.00 96.94 206 ILE A N 1
ATOM 1583 C CA . ILE A 1 206 ? 13.025 -7.410 3.680 1.00 96.94 206 ILE A CA 1
ATOM 1584 C C . ILE A 1 206 ? 13.328 -5.925 3.476 1.00 96.94 206 ILE A C 1
ATOM 1586 O O . ILE A 1 206 ? 12.596 -5.099 4.011 1.00 96.94 206 ILE A O 1
ATOM 1590 N N . ASP A 1 207 ? 14.329 -5.586 2.665 1.00 97.62 207 ASP A N 1
ATOM 1591 C CA . ASP A 1 207 ? 14.752 -4.208 2.403 1.00 97.62 207 ASP A CA 1
ATOM 1592 C C . ASP A 1 207 ? 13.625 -3.384 1.756 1.00 97.62 207 ASP A C 1
ATOM 1594 O O . ASP A 1 207 ? 13.356 -2.249 2.166 1.00 97.62 207 ASP A O 1
ATOM 1598 N N . MET A 1 208 ? 12.907 -3.960 0.782 1.00 98.19 208 MET A N 1
ATOM 1599 C CA . MET A 1 208 ? 11.764 -3.302 0.136 1.00 98.19 208 MET A CA 1
ATOM 1600 C C . MET A 1 208 ? 10.630 -3.027 1.132 1.00 98.19 208 MET A C 1
ATOM 1602 O O . MET A 1 208 ? 10.105 -1.913 1.188 1.00 98.19 208 MET A O 1
ATOM 1606 N N . LEU A 1 209 ? 10.261 -4.018 1.949 1.00 98.50 209 LEU A N 1
ATOM 1607 C CA . LEU A 1 209 ? 9.204 -3.868 2.953 1.00 98.50 209 LEU A CA 1
ATOM 1608 C C . LEU A 1 209 ? 9.607 -2.893 4.064 1.00 98.50 209 LEU A C 1
ATOM 1610 O O . LEU A 1 209 ? 8.827 -2.008 4.417 1.00 98.50 209 LEU A O 1
ATOM 1614 N N . GLN A 1 210 ? 10.834 -3.005 4.577 1.00 98.50 210 GLN A N 1
ATOM 1615 C CA . GLN A 1 210 ? 11.375 -2.110 5.599 1.00 98.50 210 GLN A CA 1
ATOM 1616 C C . GLN A 1 210 ? 11.462 -0.667 5.107 1.00 98.50 210 GLN A C 1
ATOM 1618 O O . GLN A 1 210 ? 11.184 0.239 5.885 1.00 98.50 210 GLN A O 1
ATOM 1623 N N . THR A 1 211 ? 11.765 -0.431 3.826 1.00 98.56 211 THR A N 1
ATOM 1624 C CA . THR A 1 211 ? 11.747 0.924 3.249 1.00 98.56 211 THR A CA 1
ATOM 1625 C C . THR A 1 211 ? 10.383 1.588 3.438 1.00 98.56 211 THR A C 1
ATOM 1627 O O . THR A 1 211 ? 10.309 2.724 3.902 1.00 98.56 211 THR A O 1
ATOM 1630 N N . VAL A 1 212 ? 9.290 0.878 3.140 1.00 98.69 212 VAL A N 1
ATOM 1631 C CA . VAL A 1 212 ? 7.927 1.405 3.314 1.00 98.69 212 VAL A CA 1
ATOM 1632 C C . VAL A 1 212 ? 7.561 1.524 4.797 1.00 98.69 212 VAL A C 1
ATOM 1634 O O . VAL A 1 212 ? 7.025 2.549 5.221 1.00 98.69 212 VAL A O 1
ATOM 1637 N N . ILE A 1 213 ? 7.863 0.495 5.595 1.00 98.62 213 ILE A N 1
ATOM 1638 C CA . ILE A 1 213 ? 7.520 0.442 7.023 1.00 98.62 213 ILE A CA 1
ATOM 1639 C C . ILE A 1 213 ? 8.227 1.553 7.802 1.00 98.62 213 ILE A C 1
ATOM 1641 O O . ILE A 1 213 ? 7.574 2.290 8.539 1.00 98.62 213 ILE A O 1
ATOM 1645 N N . HIS A 1 214 ? 9.545 1.692 7.646 1.00 98.50 214 HIS A N 1
ATOM 1646 C CA . HIS A 1 214 ? 10.324 2.709 8.349 1.00 98.50 214 HIS A CA 1
ATOM 1647 C C . HIS A 1 214 ? 9.896 4.112 7.936 1.00 98.50 214 HIS A C 1
ATOM 1649 O O . HIS A 1 214 ? 9.626 4.928 8.812 1.00 98.50 214 HIS A O 1
ATOM 1655 N N . TYR A 1 215 ? 9.710 4.359 6.634 1.00 98.50 215 TYR A N 1
ATOM 1656 C CA . TYR A 1 215 ? 9.236 5.655 6.155 1.00 98.50 215 TYR A CA 1
ATOM 1657 C C . TYR A 1 215 ? 7.897 6.041 6.805 1.00 98.50 215 TYR A C 1
ATOM 1659 O O . TYR A 1 215 ? 7.753 7.148 7.318 1.00 98.50 215 TYR A O 1
ATOM 1667 N N . LEU A 1 216 ? 6.931 5.121 6.888 1.00 98.38 216 LEU A N 1
ATOM 1668 C CA . LEU A 1 216 ? 5.660 5.383 7.572 1.00 98.38 216 LEU A CA 1
ATOM 1669 C C . LEU A 1 216 ? 5.828 5.630 9.080 1.00 98.38 216 LEU A C 1
ATOM 1671 O O . LEU A 1 216 ? 5.245 6.586 9.594 1.00 98.38 216 LEU A O 1
ATOM 1675 N N . LYS A 1 217 ? 6.622 4.806 9.780 1.00 97.75 217 LYS A N 1
ATOM 1676 C CA . LYS A 1 217 ? 6.864 4.939 11.233 1.00 97.75 217 LYS A CA 1
ATOM 1677 C C . LYS A 1 217 ? 7.581 6.240 11.597 1.00 97.75 217 LYS A C 1
ATOM 1679 O O . LYS A 1 217 ? 7.354 6.773 12.680 1.00 97.75 217 LYS A O 1
ATOM 1684 N N . GLU A 1 218 ? 8.433 6.747 10.713 1.00 97.62 218 GLU A N 1
ATOM 1685 C CA . GLU A 1 218 ? 9.154 8.009 10.904 1.00 97.62 218 GLU A CA 1
ATOM 1686 C C . GLU A 1 218 ? 8.255 9.240 10.711 1.00 97.62 218 GLU A C 1
ATOM 1688 O O . GLU A 1 218 ? 8.491 10.266 11.349 1.00 97.62 218 GLU A O 1
ATOM 1693 N N . HIS A 1 219 ? 7.210 9.144 9.879 1.00 97.88 219 HIS A N 1
ATOM 1694 C CA . HIS A 1 219 ? 6.426 10.307 9.442 1.00 97.88 219 HIS A CA 1
ATOM 1695 C C . HIS A 1 219 ? 4.995 10.368 10.002 1.00 97.88 219 HIS A C 1
ATOM 1697 O O . HIS A 1 219 ? 4.372 11.431 9.950 1.00 97.88 219 HIS A O 1
ATOM 1703 N N . CYS A 1 220 ? 4.435 9.278 10.540 1.00 97.19 220 CYS A N 1
ATOM 1704 C CA . CYS A 1 220 ? 3.075 9.290 11.091 1.00 97.19 220 CYS A CA 1
ATOM 1705 C C . CYS A 1 220 ? 2.840 8.267 12.218 1.00 97.19 220 CYS A C 1
ATOM 1707 O O . CYS A 1 220 ? 3.510 7.243 12.308 1.00 97.19 220 CYS A O 1
ATOM 1709 N N . ASP A 1 221 ? 1.834 8.523 13.066 1.00 97.56 221 ASP A N 1
ATOM 1710 C CA . ASP A 1 221 ? 1.360 7.552 14.066 1.00 97.56 221 ASP A CA 1
ATOM 1711 C C . ASP A 1 221 ? 0.312 6.604 13.455 1.00 97.56 221 ASP A C 1
ATOM 1713 O O . ASP A 1 221 ? -0.896 6.746 13.672 1.00 97.56 221 ASP A O 1
ATOM 1717 N N . ALA A 1 222 ? 0.778 5.636 12.667 1.00 98.00 222 ALA A N 1
ATOM 1718 C CA . ALA A 1 222 ? -0.041 4.578 12.079 1.00 98.00 222 ALA A CA 1
ATOM 1719 C C . ALA A 1 222 ? 0.418 3.195 12.558 1.00 98.00 222 ALA A C 1
ATOM 1721 O O . ALA A 1 222 ? 1.587 2.992 12.874 1.00 98.00 222 ALA A O 1
ATOM 1722 N N . LEU A 1 223 ? -0.509 2.233 12.596 1.00 98.44 223 LEU A N 1
ATOM 1723 C CA . LEU A 1 223 ? -0.140 0.816 12.681 1.00 98.44 223 LEU A CA 1
ATOM 1724 C C . LEU A 1 223 ? 0.067 0.281 11.270 1.00 98.44 223 LEU A C 1
ATOM 1726 O O . LEU A 1 223 ? -0.739 0.565 10.379 1.00 98.44 223 LEU A O 1
ATOM 1730 N N . ILE A 1 224 ? 1.110 -0.513 11.076 1.00 98.62 224 ILE A N 1
ATOM 1731 C CA . ILE A 1 224 ? 1.456 -1.041 9.761 1.00 98.62 224 ILE A CA 1
ATOM 1732 C C . ILE A 1 224 ? 1.267 -2.548 9.776 1.00 98.62 224 ILE A C 1
ATOM 1734 O O . ILE A 1 224 ? 1.783 -3.245 10.651 1.00 98.62 224 ILE A O 1
ATOM 1738 N N . GLY A 1 225 ? 0.496 -3.039 8.814 1.00 97.94 225 GLY A N 1
ATOM 1739 C CA . GLY A 1 225 ? 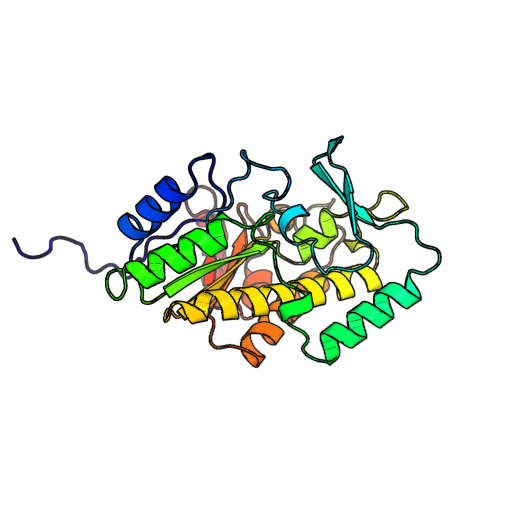0.236 -4.453 8.614 1.00 97.94 225 GLY A CA 1
ATOM 1740 C C . GLY A 1 225 ? 0.829 -4.969 7.310 1.00 97.94 225 GLY A C 1
ATOM 1741 O O . GLY A 1 225 ? 0.970 -4.219 6.350 1.00 97.94 225 GLY A O 1
ATOM 1742 N N . ILE A 1 226 ? 1.124 -6.263 7.250 1.00 97.94 226 ILE A N 1
ATOM 1743 C CA . ILE A 1 226 ? 1.381 -6.979 5.995 1.00 97.94 226 ILE A CA 1
ATOM 1744 C C . ILE A 1 226 ? 0.303 -8.044 5.841 1.00 97.94 226 ILE A C 1
ATOM 1746 O O . ILE A 1 226 ? 0.018 -8.794 6.781 1.00 97.94 226 ILE A O 1
ATOM 1750 N N . HIS A 1 227 ? -0.283 -8.113 4.650 1.00 96.06 227 HIS A N 1
ATOM 1751 C CA . HIS A 1 227 ? -1.207 -9.170 4.271 1.00 96.06 227 HIS A CA 1
ATOM 1752 C C . HIS A 1 227 ? -0.588 -10.077 3.207 1.00 96.06 227 HIS A C 1
ATOM 1754 O O . HIS A 1 227 ? -0.052 -9.602 2.211 1.00 96.06 227 HIS A O 1
ATOM 1760 N N . CYS A 1 228 ? -0.705 -11.389 3.389 1.00 93.31 228 CYS A N 1
ATOM 1761 C CA . CYS A 1 228 ? -0.397 -12.374 2.358 1.00 93.31 228 CYS A CA 1
ATOM 1762 C C . CYS A 1 228 ? -1.473 -13.467 2.382 1.00 93.31 228 CYS A C 1
ATOM 1764 O O . CYS A 1 228 ? -1.767 -14.027 3.440 1.00 93.31 228 CYS A O 1
ATOM 1766 N N . CYS A 1 229 ? -2.088 -13.743 1.226 1.00 84.88 229 CYS A N 1
ATOM 1767 C CA . CYS A 1 229 ? -3.205 -14.687 1.122 1.00 84.88 229 CYS A CA 1
ATOM 1768 C C . CYS A 1 229 ? -2.782 -16.153 1.299 1.00 84.88 229 CYS A C 1
ATOM 1770 O O . CYS A 1 229 ? -3.580 -16.959 1.760 1.00 84.88 229 CYS A O 1
ATOM 1772 N N . GLY A 1 230 ? -1.560 -16.509 0.895 1.00 84.88 230 GLY A N 1
ATOM 1773 C CA . GLY A 1 230 ? -1.044 -17.876 0.937 1.00 84.88 230 GLY A CA 1
ATOM 1774 C C . GLY A 1 230 ? 0.074 -18.073 1.957 1.00 84.88 230 GLY A C 1
ATOM 1775 O O . GLY A 1 230 ? 0.457 -17.161 2.692 1.00 84.88 230 GLY A O 1
ATOM 1776 N N . ASN A 1 231 ? 0.632 -19.285 1.986 1.00 82.56 231 ASN A N 1
ATOM 1777 C CA . ASN A 1 231 ? 1.811 -19.554 2.800 1.00 82.56 231 ASN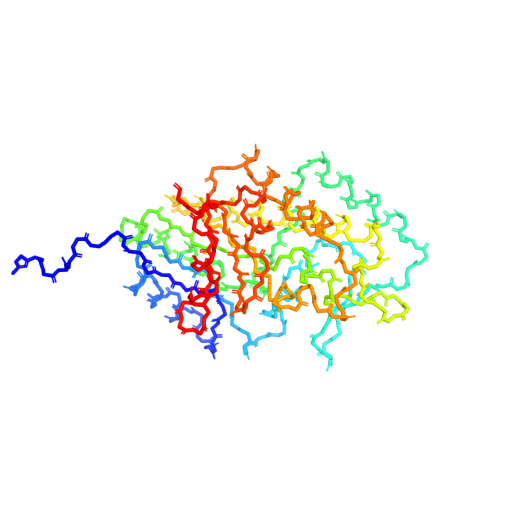 A CA 1
ATOM 1778 C C . ASN A 1 231 ? 3.039 -18.808 2.261 1.00 82.56 231 ASN A C 1
ATOM 1780 O O . ASN A 1 231 ? 3.287 -18.801 1.059 1.00 82.56 231 ASN A O 1
ATOM 1784 N N . THR A 1 232 ? 3.848 -18.252 3.155 1.00 88.12 232 THR A N 1
ATOM 1785 C CA . THR A 1 232 ? 5.130 -17.625 2.823 1.00 88.12 232 THR A CA 1
ATOM 1786 C C . THR A 1 232 ? 6.148 -17.908 3.927 1.00 88.12 232 THR A C 1
ATOM 1788 O O . THR A 1 232 ? 5.847 -18.600 4.901 1.00 88.12 232 THR A O 1
ATOM 1791 N N . ASP A 1 233 ? 7.363 -17.382 3.793 1.00 89.06 233 ASP A N 1
ATOM 1792 C CA . ASP A 1 233 ? 8.322 -17.383 4.890 1.00 89.06 233 ASP A CA 1
ATOM 1793 C C . ASP A 1 233 ? 7.933 -16.314 5.922 1.00 89.06 233 ASP A C 1
ATOM 1795 O O . ASP A 1 233 ? 8.315 -15.148 5.824 1.00 89.06 233 ASP A O 1
ATOM 1799 N N . TRP A 1 234 ? 7.154 -16.701 6.932 1.00 90.31 234 TRP A N 1
ATOM 1800 C CA . TRP A 1 234 ? 6.680 -15.755 7.945 1.00 90.31 234 TRP A CA 1
ATOM 1801 C C . TRP A 1 234 ? 7.806 -15.184 8.808 1.00 90.31 234 TRP A C 1
ATOM 1803 O O . TRP A 1 234 ? 7.673 -14.065 9.291 1.00 90.31 234 TRP A O 1
ATOM 1813 N N . SER A 1 235 ? 8.941 -15.880 8.953 1.00 90.75 235 SER A N 1
ATOM 1814 C CA . SER A 1 235 ? 10.100 -15.311 9.656 1.00 90.75 235 SER A CA 1
ATOM 1815 C C . SER A 1 235 ? 10.651 -14.085 8.932 1.00 90.75 235 SER A C 1
ATOM 1817 O O . SER A 1 235 ? 11.027 -13.117 9.582 1.00 90.75 235 SER A O 1
ATOM 1819 N N . MET A 1 236 ? 10.651 -14.107 7.596 1.00 92.88 236 MET A N 1
ATOM 1820 C CA . MET A 1 236 ? 11.059 -12.974 6.767 1.00 92.88 236 MET A CA 1
ATOM 1821 C C . MET A 1 236 ? 10.100 -11.795 6.953 1.00 92.88 236 MET A C 1
ATOM 1823 O O . MET A 1 236 ? 10.551 -10.669 7.118 1.00 92.88 236 MET A O 1
ATOM 1827 N N . VAL A 1 237 ? 8.786 -12.049 6.988 1.00 93.56 237 VAL A N 1
ATOM 1828 C CA . VAL A 1 237 ? 7.777 -11.005 7.241 1.00 93.56 237 VAL A CA 1
ATOM 1829 C C . VAL A 1 237 ? 7.938 -10.405 8.641 1.00 93.56 237 VAL A C 1
ATOM 1831 O O . VAL A 1 237 ? 7.906 -9.188 8.788 1.00 93.56 237 VAL A O 1
ATOM 1834 N N . LEU A 1 238 ? 8.151 -11.227 9.671 1.00 93.12 238 LEU A N 1
ATOM 1835 C CA . LEU A 1 238 ? 8.323 -10.761 11.054 1.00 93.12 238 LEU A CA 1
ATOM 1836 C C . LEU A 1 238 ? 9.611 -9.942 11.240 1.00 93.12 238 LEU A C 1
ATOM 1838 O O . LEU A 1 238 ? 9.612 -8.953 11.969 1.00 93.12 238 LEU A O 1
ATOM 1842 N N . GLU A 1 239 ? 10.685 -10.294 10.530 1.00 95.12 239 GLU A N 1
ATOM 1843 C CA . GLU A 1 239 ? 11.965 -9.569 10.537 1.00 95.12 239 GLU A CA 1
ATOM 1844 C C . GLU A 1 239 ? 11.850 -8.130 9.994 1.00 95.12 239 GLU A C 1
ATOM 1846 O O . GLU A 1 239 ? 12.669 -7.270 10.319 1.00 95.12 239 GLU A O 1
ATOM 1851 N N . THR A 1 240 ? 10.794 -7.816 9.235 1.00 96.00 240 THR A N 1
ATOM 1852 C CA . THR A 1 240 ? 10.534 -6.444 8.763 1.00 96.00 240 THR A CA 1
ATOM 1853 C C . THR A 1 240 ? 10.139 -5.469 9.877 1.00 96.00 240 THR A C 1
ATOM 1855 O O . THR A 1 240 ? 10.150 -4.260 9.659 1.00 96.00 240 THR A O 1
ATOM 1858 N N . GLY A 1 241 ? 9.779 -5.966 11.067 1.00 93.94 241 GLY A N 1
ATOM 1859 C CA . GLY A 1 241 ? 9.320 -5.128 12.177 1.00 93.94 241 GLY A CA 1
ATOM 1860 C C . GLY A 1 241 ? 7.902 -4.578 11.991 1.00 93.94 241 GLY A C 1
ATOM 1861 O O . GLY A 1 241 ? 7.579 -3.517 12.533 1.00 93.94 241 GLY A O 1
ATOM 1862 N N . VAL A 1 242 ? 7.067 -5.266 11.208 1.00 96.06 242 VAL A N 1
ATOM 1863 C CA . VAL A 1 242 ? 5.641 -4.958 11.024 1.00 96.06 242 VAL A CA 1
ATOM 1864 C C . VAL A 1 242 ? 4.857 -5.077 12.340 1.00 96.06 242 VAL A C 1
ATOM 1866 O O . VAL A 1 242 ? 5.184 -5.903 13.190 1.00 96.06 242 VAL A O 1
ATOM 1869 N N . ASP A 1 243 ? 3.806 -4.272 12.517 1.00 96.44 243 ASP A N 1
ATOM 1870 C CA . ASP A 1 243 ? 2.998 -4.280 13.747 1.00 96.44 243 ASP A CA 1
ATOM 1871 C C . ASP A 1 243 ? 1.888 -5.343 13.704 1.00 96.44 243 ASP A C 1
ATOM 1873 O O . ASP A 1 243 ? 1.453 -5.844 14.743 1.00 96.44 243 ASP A O 1
ATOM 1877 N N . ILE A 1 244 ? 1.397 -5.670 12.501 1.00 96.12 244 ILE A N 1
ATOM 1878 C CA . ILE A 1 244 ? 0.288 -6.605 12.282 1.00 96.12 244 ILE A CA 1
ATOM 1879 C C . ILE A 1 244 ? 0.622 -7.579 11.145 1.00 96.12 244 ILE A C 1
ATOM 1881 O O . ILE A 1 244 ? 0.964 -7.173 10.038 1.00 96.12 244 ILE A O 1
ATOM 1885 N N . VAL A 1 245 ? 0.436 -8.878 11.378 1.00 94.94 245 VAL A N 1
ATOM 1886 C CA . VAL A 1 245 ? 0.468 -9.897 10.317 1.00 94.94 245 VAL A CA 1
ATOM 1887 C C . VAL A 1 245 ? -0.954 -10.373 10.042 1.00 94.94 245 VAL A C 1
ATOM 1889 O O . VAL A 1 245 ? -1.646 -10.826 10.955 1.00 94.94 245 VAL A O 1
ATOM 1892 N N . ASN A 1 246 ? -1.398 -10.284 8.788 1.00 93.62 246 ASN A N 1
ATOM 1893 C CA . ASN A 1 246 ? -2.688 -10.804 8.345 1.00 93.62 246 ASN A CA 1
ATOM 1894 C C . ASN A 1 246 ? -2.505 -11.941 7.336 1.00 93.62 246 ASN A C 1
ATOM 1896 O O . ASN A 1 246 ? -2.118 -11.732 6.189 1.00 93.62 246 ASN A O 1
ATOM 1900 N N . PHE A 1 247 ? -2.842 -13.145 7.778 1.00 91.69 247 PHE A N 1
ATOM 1901 C CA . PHE A 1 247 ? -2.713 -14.385 7.025 1.00 91.69 247 PHE A CA 1
ATOM 1902 C C . PHE A 1 247 ? -4.056 -15.117 6.967 1.00 91.69 247 PHE A C 1
ATOM 1904 O O . PHE A 1 247 ? -4.959 -14.847 7.766 1.00 91.69 247 PHE A O 1
ATOM 1911 N N . ASP A 1 248 ? -4.184 -16.061 6.039 1.00 89.94 248 ASP A N 1
ATOM 1912 C CA . ASP A 1 248 ? -5.333 -16.960 5.990 1.00 89.94 248 ASP A CA 1
ATOM 1913 C C . ASP A 1 248 ? -5.186 -18.074 7.040 1.00 89.94 248 ASP A C 1
ATOM 1915 O O . ASP A 1 248 ? -4.423 -19.032 6.894 1.00 89.94 248 ASP A O 1
ATOM 1919 N N . ALA A 1 249 ? -5.935 -17.930 8.132 1.00 88.62 249 ALA A N 1
ATOM 1920 C CA . ALA A 1 249 ? -5.972 -18.903 9.217 1.00 88.62 249 ALA A CA 1
ATOM 1921 C C . ALA A 1 249 ? -6.876 -20.121 8.932 1.00 88.62 249 ALA A C 1
ATOM 1923 O O . ALA A 1 249 ? -6.871 -21.073 9.709 1.00 88.62 249 ALA A O 1
ATOM 1924 N N . VAL A 1 250 ? -7.667 -20.114 7.858 1.00 85.81 250 VAL A N 1
ATOM 1925 C CA . VAL A 1 250 ? -8.488 -21.267 7.461 1.00 85.81 250 VAL A CA 1
ATOM 1926 C C . VAL A 1 250 ? -7.621 -22.283 6.733 1.00 85.81 250 VAL A C 1
ATOM 1928 O O . VAL A 1 250 ? -7.626 -23.457 7.099 1.00 85.81 250 VAL A O 1
ATOM 1931 N N . GLU A 1 251 ? -6.862 -21.835 5.734 1.00 84.31 251 GLU A N 1
ATOM 1932 C CA . GLU A 1 251 ? -6.039 -22.727 4.911 1.00 84.31 251 GLU A CA 1
ATOM 1933 C C . GLU A 1 251 ? -4.601 -22.878 5.431 1.00 84.31 251 GLU A C 1
ATOM 1935 O O . GLU A 1 251 ? -4.008 -23.943 5.258 1.00 84.31 251 GLU A O 1
ATOM 1940 N N . PHE A 1 252 ? -4.034 -21.862 6.100 1.00 84.62 252 PHE A N 1
ATOM 1941 C CA . PHE A 1 252 ? -2.591 -21.817 6.390 1.00 84.62 252 PHE A CA 1
ATOM 1942 C C . PHE A 1 252 ? -2.207 -21.602 7.864 1.00 84.62 252 PHE A C 1
ATOM 1944 O O . PHE A 1 252 ? -1.033 -21.360 8.160 1.00 84.62 252 PHE A O 1
ATOM 1951 N N . MET A 1 253 ? -3.135 -21.752 8.819 1.00 86.12 253 MET A N 1
ATOM 1952 C CA . MET A 1 253 ? -2.820 -21.585 10.250 1.00 86.12 253 MET A CA 1
ATOM 1953 C C . MET A 1 253 ? -1.709 -22.521 10.736 1.00 86.12 253 MET A C 1
ATOM 1955 O O . MET A 1 253 ? -0.798 -22.067 11.426 1.00 86.12 253 MET A O 1
ATOM 1959 N N . ASP A 1 254 ? -1.735 -23.798 10.348 1.00 83.06 254 ASP A N 1
ATOM 1960 C CA . ASP A 1 254 ? -0.723 -24.771 10.776 1.00 83.06 254 ASP A CA 1
ATOM 1961 C C . ASP A 1 254 ? 0.691 -24.369 10.331 1.00 83.06 254 ASP A C 1
ATOM 1963 O O . ASP A 1 254 ? 1.651 -24.570 11.073 1.00 83.06 254 ASP A O 1
ATOM 1967 N N . HIS A 1 255 ? 0.820 -23.744 9.156 1.00 83.12 255 HIS A N 1
ATOM 1968 C CA . HIS A 1 255 ? 2.098 -23.242 8.651 1.00 83.12 255 HIS A CA 1
ATOM 1969 C C . HIS A 1 255 ? 2.585 -22.021 9.431 1.00 83.12 255 HIS A C 1
ATOM 1971 O O . HIS A 1 255 ? 3.767 -21.938 9.764 1.00 83.12 255 HIS A O 1
ATOM 1977 N N . PHE A 1 256 ? 1.684 -21.093 9.762 1.00 82.69 256 PHE A N 1
ATOM 1978 C CA . PHE A 1 256 ? 2.022 -19.917 10.563 1.00 82.69 256 PHE A CA 1
ATOM 1979 C C . PHE A 1 256 ? 2.487 -20.303 11.976 1.00 82.69 256 PHE A C 1
ATOM 1981 O O . PHE A 1 256 ? 3.479 -19.777 12.480 1.00 82.69 256 PHE A O 1
ATOM 1988 N N . LEU A 1 257 ? 1.835 -21.288 12.602 1.00 85.38 257 LEU A N 1
ATOM 1989 C CA . LEU A 1 257 ? 2.166 -21.748 13.957 1.00 85.38 257 LEU A CA 1
ATOM 1990 C C . LEU A 1 257 ? 3.551 -22.411 14.078 1.00 85.38 257 LEU A C 1
ATOM 1992 O O . LEU A 1 257 ? 4.055 -22.566 15.195 1.00 85.38 257 LEU A O 1
ATOM 1996 N N . LEU A 1 258 ? 4.210 -22.747 12.963 1.00 83.25 258 LEU A N 1
ATOM 1997 C CA . LEU A 1 258 ? 5.606 -23.205 12.965 1.00 83.25 258 LEU A CA 1
ATOM 1998 C C . LEU A 1 258 ? 6.580 -22.117 13.446 1.00 83.25 258 LEU A C 1
ATOM 2000 O O . LEU A 1 258 ? 7.647 -22.442 13.964 1.00 83.25 258 LEU A O 1
ATOM 2004 N N . TYR A 1 259 ? 6.199 -20.841 13.347 1.00 80.81 259 TYR A N 1
ATOM 2005 C CA . TYR A 1 259 ? 7.025 -19.679 13.691 1.00 80.81 259 TYR A CA 1
ATOM 2006 C C . TYR A 1 259 ? 6.807 -19.178 15.127 1.00 80.81 259 TYR A C 1
ATOM 2008 O O . TYR A 1 259 ? 7.039 -18.009 15.426 1.00 80.81 259 TYR A O 1
ATOM 2016 N N . LYS A 1 260 ? 6.376 -20.058 16.043 1.00 77.94 260 LYS A N 1
ATOM 2017 C CA . LYS A 1 260 ? 6.002 -19.711 17.428 1.00 77.94 260 LYS A CA 1
ATOM 2018 C C . LYS A 1 260 ? 7.022 -18.828 18.165 1.00 77.94 260 LYS A C 1
ATOM 2020 O O . LYS A 1 260 ? 6.617 -17.956 18.916 1.00 77.94 260 LYS A O 1
ATOM 2025 N N . GLU A 1 261 ? 8.323 -19.053 17.961 1.00 77.38 261 GLU A N 1
ATOM 2026 C CA . GLU A 1 261 ? 9.400 -18.334 18.665 1.00 77.38 261 GLU A CA 1
ATOM 2027 C C . GLU A 1 261 ? 9.571 -16.897 18.170 1.00 77.38 261 GLU A C 1
ATOM 2029 O O . GLU A 1 261 ? 10.104 -16.065 18.890 1.00 77.38 261 GLU A O 1
ATOM 2034 N N . SER A 1 262 ? 9.126 -16.605 16.948 1.00 76.50 262 SER A N 1
ATOM 2035 C CA . SER A 1 262 ? 9.170 -15.265 16.362 1.00 76.50 262 SER A CA 1
ATOM 2036 C C . SER A 1 262 ? 7.883 -14.469 16.612 1.00 76.50 262 SER A C 1
ATOM 2038 O O . SER A 1 262 ? 7.860 -13.270 16.354 1.00 76.50 262 SER A O 1
ATOM 2040 N N . VAL A 1 263 ? 6.811 -15.130 17.068 1.00 72.19 263 VAL A N 1
ATOM 2041 C CA . VAL A 1 263 ? 5.477 -14.534 17.285 1.00 72.19 263 VAL A CA 1
ATOM 2042 C C . VAL A 1 263 ? 5.167 -14.312 18.775 1.00 72.19 263 VAL A C 1
ATOM 2044 O O . VAL A 1 263 ? 4.403 -13.401 19.095 1.00 72.19 263 VAL A O 1
ATOM 2047 N N . LEU A 1 264 ? 5.715 -15.145 19.673 1.00 60.94 264 LEU A N 1
ATOM 2048 C CA . LEU A 1 264 ? 5.555 -15.060 21.137 1.00 60.94 264 LEU A CA 1
ATOM 2049 C C . LEU A 1 264 ? 6.660 -14.228 21.791 1.00 60.94 264 LEU A C 1
ATOM 2051 O O . LEU A 1 264 ? 6.322 -13.503 22.755 1.00 60.94 264 LEU A O 1
#

Mean predicted aligned error: 4.9 Å

Sequence (264 aa):
MPDMSPNTRFMATGIGSVPFQDIEGTCRDICRLTPSMPFWPQFVQRSYWEDMIIQYSEGLPLLTVNTGQRSLSVLHSADREAELVAFYERFLSDEIDSFSLSREVAPGLYTLIDSVKQAGEACGPYIKGQTVGPVTFAAGVKGPDGKPILHDPELSEAMTKGLAIKALWQATMLAASGKKPVIFLDEPYLSGFGSAFSPIQRHEVIDMLQTVIHYLKEHCDALIGIHCCGNTDWSMVLETGVDIVNFDAVEFMDHFLLYKESVL

pLDDT: mean 92.12, std 10.69, range [39.69, 98.69]

Nearest PDB structures (foldseek):
  4l64-assembly1_A  TM=5.745E-01  e=2.126E-03  Candida albicans SC5314
  4l6h-assembly1_A  TM=6.716E-01  e=2.530E-02  Candida albicans SC5314
  9em6-assembly1_B  TM=4.485E-01  e=1.131E-01  Solanum lycopersicum
  1pem-assembly1_A-2  TM=3.709E-01  e=1.427E+00  Salmonella enterica subsp. enterica serovar Typhimurium
  3a28-assembly1_A  TM=2.719E-01  e=6.022E+00  Corynebacterium glutamicum